Protein AF-0000000084333879 (afdb_homodimer)

pLDDT: mean 88.43, std 14.53, range [32.94, 98.81]

Foldseek 3Di:
DQVLLVVLQVQLVCLQPPVVVVCVVVVHDDDPVSSVVSNVSSVVSNVLSVLCVVCPPPPLADPVNLVNLVVLLVCLVVQLVVLCCCVVVDVVDDCVSNVSSVVSVVSNVVSVVSNPPHPPPPPPD/DQVLLVVLLVQLVCLQPPVVVVCVVVVHPDDPVSSVVSNVSSVVSNVLSVLCVVCPPPPLADPVNLVNLVVLLVCLVVQLVVLCCCVVVDVVDDCVSNVSSVVSVVSNVVSVVSNPPHPPPPPPD

Solvent-accessible surface area (backbone atoms only — not comparable to full-atom values): 12330 Å² total; per-residue (Å²): 82,59,70,58,12,52,54,25,34,55,53,8,51,44,23,51,78,40,28,68,60,54,32,54,77,70,70,46,76,94,48,72,69,59,38,49,53,36,23,42,38,8,18,46,28,33,12,49,12,49,26,27,50,61,45,47,82,53,71,77,47,41,88,61,36,47,29,57,37,48,19,51,23,43,22,24,41,50,30,12,50,51,28,39,50,47,41,76,74,31,85,84,58,62,71,62,46,38,54,48,11,52,53,24,42,51,49,16,52,52,28,46,53,54,64,65,46,62,62,66,73,75,72,85,117,82,60,68,59,13,54,54,25,36,54,52,8,52,43,24,50,76,39,28,68,58,52,32,55,76,70,69,47,75,95,48,74,67,58,38,50,51,37,23,42,38,9,18,48,28,32,13,50,11,50,27,27,50,63,46,48,82,55,69,78,44,40,89,60,34,46,31,56,38,50,19,49,22,43,22,23,40,51,30,12,50,51,30,38,50,49,43,73,74,30,84,84,58,63,70,63,44,38,53,49,11,53,53,24,41,51,51,16,51,54,28,47,52,55,66,64,45,61,62,66,72,76,68,87,116

Secondary structure (DSSP, 8-state):
-HHHHHHHHHHHHHHHH-HHHHHHHHTPPP-HHHHHHHHHHHHHHHHHHHHHHHTTTS-TTSTTTHHHHHHHHHHHHHHHHHHHHHHHH-TTS-HHHHHHHHHHHHHHHHHHHHHH---------/-HHHHHHHHHHHHHHHH-HHHHHHHHTPPP-HHHHHHHHHHHHHHHHHHHHHHHTTTS-TTSTTTHHHHHHHHHHHHHHHHHHHHHHHH-TTS-HHHHHHHHHHHHHHHHHHHHHH---------

Organism: NCBI:txid1302689

Radius of gyration: 18.63 Å; Cα contacts (8 Å, |Δi|>4): 365; chains: 2; bounding box: 43×61×39 Å

Structure (mmCIF, N/CA/C/O backbone):
data_AF-0000000084333879-model_v1
#
loop_
_entity.id
_entity.type
_entity.pdbx_description
1 polymer 'Uncharacterized protein'
#
loop_
_atom_site.group_PDB
_atom_site.id
_atom_site.type_symbol
_atom_site.label_atom_id
_atom_site.label_alt_id
_atom_site.label_comp_id
_atom_site.label_asym_id
_atom_site.label_entity_id
_atom_site.label_seq_id
_atom_site.pdbx_PDB_ins_code
_atom_site.Cartn_x
_atom_site.Cartn_y
_atom_site.Cartn_z
_atom_site.occupancy
_atom_site.B_iso_or_equiv
_atom_site.auth_seq_id
_atom_site.auth_comp_id
_atom_site.auth_asym_id
_atom_site.auth_atom_id
_atom_site.pdbx_PDB_model_num
ATOM 1 N N . MET A 1 1 ? 10.094 15.312 -3.029 1 91.81 1 MET A N 1
ATOM 2 C CA . MET A 1 1 ? 8.742 14.773 -2.914 1 91.81 1 MET A CA 1
ATOM 3 C C . MET A 1 1 ? 8.109 14.594 -4.289 1 91.81 1 MET A C 1
ATOM 5 O O . MET A 1 1 ? 7.566 13.539 -4.594 1 91.81 1 MET A O 1
ATOM 9 N N . THR A 1 2 ? 8.344 15.539 -5.234 1 93.25 2 THR A N 1
ATOM 10 C CA . THR A 1 2 ? 7.723 15.484 -6.555 1 93.25 2 THR A CA 1
ATOM 11 C C . THR A 1 2 ? 8.266 14.305 -7.355 1 93.25 2 THR A C 1
ATOM 13 O O . THR A 1 2 ? 7.5 13.555 -7.957 1 93.25 2 THR A O 1
ATOM 16 N N . VAL A 1 3 ? 9.594 14.148 -7.324 1 93.12 3 VAL A N 1
ATOM 17 C CA . VAL A 1 3 ? 10.227 13.078 -8.094 1 93.12 3 VAL A CA 1
ATOM 18 C C . VAL A 1 3 ? 9.703 11.727 -7.621 1 93.12 3 VAL A C 1
ATOM 20 O O . VAL A 1 3 ? 9.312 10.891 -8.438 1 93.12 3 VAL A O 1
ATOM 23 N N . THR A 1 4 ? 9.602 11.523 -6.336 1 96.25 4 THR A N 1
ATOM 24 C CA . THR A 1 4 ? 9.148 10.242 -5.812 1 96.25 4 THR A CA 1
ATOM 25 C C . THR A 1 4 ? 7.648 10.062 -6.043 1 96.25 4 THR A C 1
ATOM 27 O O . THR A 1 4 ? 7.18 8.953 -6.289 1 96.25 4 THR A O 1
ATOM 30 N N . ALA A 1 5 ? 6.871 11.172 -6.043 1 97.38 5 ALA A N 1
ATOM 31 C CA . ALA A 1 5 ? 5.441 11.109 -6.332 1 97.38 5 ALA A CA 1
ATOM 32 C C . ALA A 1 5 ? 5.191 10.617 -7.758 1 97.38 5 ALA A C 1
ATOM 34 O O . ALA A 1 5 ? 4.371 9.727 -7.98 1 97.38 5 ALA A O 1
ATOM 35 N N . ILE A 1 6 ? 5.91 11.172 -8.672 1 96.56 6 ILE A N 1
ATOM 36 C CA . ILE A 1 6 ? 5.719 10.828 -10.078 1 96.56 6 ILE A CA 1
ATOM 37 C C . ILE A 1 6 ? 6.145 9.383 -10.312 1 96.56 6 ILE A C 1
ATOM 39 O O . ILE A 1 6 ? 5.43 8.617 -10.969 1 96.56 6 ILE A O 1
ATOM 43 N N . LEU A 1 7 ? 7.32 8.984 -9.758 1 95.44 7 LEU A N 1
ATOM 44 C CA . LEU A 1 7 ? 7.812 7.621 -9.914 1 95.44 7 LEU A CA 1
ATOM 45 C C . LEU A 1 7 ? 6.816 6.617 -9.352 1 95.44 7 LEU A C 1
ATOM 47 O O . LEU A 1 7 ? 6.449 5.652 -10.023 1 95.44 7 LEU A O 1
ATOM 51 N N . PHE A 1 8 ? 6.281 6.844 -8.18 1 98.44 8 PHE A N 1
ATOM 52 C CA . PHE A 1 8 ? 5.359 5.926 -7.52 1 98.44 8 PHE A CA 1
ATOM 53 C C . PHE A 1 8 ? 4.023 5.891 -8.242 1 98.44 8 PHE A C 1
ATOM 55 O O . PHE A 1 8 ? 3.375 4.844 -8.312 1 98.44 8 PHE A O 1
ATOM 62 N N . ALA A 1 9 ? 3.613 7.039 -8.797 1 98.19 9 ALA A N 1
ATOM 63 C CA . ALA A 1 9 ? 2.363 7.059 -9.547 1 98.19 9 ALA A CA 1
ATOM 64 C C . ALA A 1 9 ? 2.455 6.168 -10.781 1 98.19 9 ALA A C 1
ATOM 66 O O . ALA A 1 9 ? 1.562 5.355 -11.039 1 98.19 9 ALA A O 1
ATOM 67 N N . ILE A 1 10 ? 3.527 6.312 -11.508 1 97.38 10 ILE A N 1
ATOM 68 C CA . ILE A 1 10 ? 3.699 5.555 -12.742 1 97.38 10 ILE A CA 1
ATOM 69 C C . ILE A 1 10 ? 3.746 4.062 -12.43 1 97.38 10 ILE A C 1
ATOM 71 O O . ILE A 1 10 ? 3 3.271 -13.016 1 97.38 10 ILE A O 1
ATOM 75 N N . ILE A 1 11 ? 4.559 3.605 -11.477 1 96.62 11 ILE A N 1
ATOM 76 C CA . ILE A 1 11 ? 4.695 2.197 -11.125 1 96.62 11 ILE A CA 1
ATOM 77 C C . ILE A 1 11 ? 3.381 1.678 -10.555 1 96.62 11 ILE A C 1
ATOM 79 O O . ILE A 1 11 ? 2.938 0.579 -10.898 1 96.62 11 ILE A O 1
ATOM 83 N N . GLY A 1 12 ? 2.742 2.514 -9.68 1 98.06 12 GLY A N 1
ATOM 84 C CA . GLY A 1 12 ? 1.489 2.111 -9.062 1 98.06 12 GLY A CA 1
ATOM 85 C C . GLY A 1 12 ? 0.383 1.856 -10.07 1 98.06 12 GLY A C 1
ATOM 86 O O . GLY A 1 12 ? -0.319 0.847 -9.984 1 98.06 12 GLY A O 1
ATOM 87 N N . ILE A 1 13 ? 0.234 2.73 -10.992 1 97.62 13 ILE A N 1
ATOM 88 C CA . ILE A 1 13 ? -0.794 2.588 -12.016 1 97.62 13 ILE A CA 1
ATOM 89 C C . ILE A 1 13 ? -0.519 1.343 -12.859 1 97.62 13 ILE A C 1
ATOM 91 O O . ILE A 1 13 ? -1.422 0.541 -13.102 1 97.62 13 ILE A O 1
ATOM 95 N N . PHE A 1 14 ? 0.74 1.146 -13.234 1 96.56 14 PHE A N 1
ATOM 96 C CA . PHE A 1 14 ? 1.106 0.01 -14.07 1 96.56 14 PHE A CA 1
ATOM 97 C C . PHE A 1 14 ? 0.854 -1.305 -13.344 1 96.56 14 PHE A C 1
ATOM 99 O O . PHE A 1 14 ? 0.302 -2.244 -13.914 1 96.56 14 PHE A O 1
ATOM 106 N N . LEU A 1 15 ? 1.195 -1.453 -12.07 1 97.31 15 LEU A N 1
ATOM 107 C CA . LEU A 1 15 ? 1.04 -2.68 -11.297 1 97.31 15 LEU A CA 1
ATOM 108 C C . LEU A 1 15 ? -0.432 -2.965 -11.023 1 97.31 15 LEU A C 1
ATOM 110 O O . LEU A 1 15 ? -0.84 -4.125 -10.945 1 97.31 15 LEU A O 1
ATOM 114 N N . THR A 1 16 ? -1.209 -1.88 -10.922 1 97.56 16 THR A N 1
ATOM 115 C CA . THR A 1 16 ? -2.621 -2.037 -10.586 1 97.56 16 THR A CA 1
ATOM 116 C C . THR A 1 16 ? -3.416 -2.494 -11.812 1 97.56 16 THR A C 1
ATOM 118 O O . THR A 1 16 ? -4.25 -3.396 -11.711 1 97.56 16 THR A O 1
ATOM 121 N N . PHE A 1 17 ? -3.109 -2.014 -12.961 1 96.94 17 PHE A N 1
ATOM 122 C CA . PHE A 1 17 ? -3.992 -2.227 -14.102 1 96.94 17 PHE A CA 1
ATOM 123 C C . PHE A 1 17 ? -3.369 -3.205 -15.094 1 96.94 17 PHE A C 1
ATOM 125 O O . PHE A 1 17 ? -4.055 -3.717 -15.984 1 96.94 17 PHE A O 1
ATOM 132 N N . ALA A 1 18 ? -2.031 -3.473 -15 1 96.88 18 ALA A N 1
ATOM 133 C CA . ALA A 1 18 ? -1.381 -4.371 -15.945 1 96.88 18 ALA A CA 1
ATOM 134 C C . ALA A 1 18 ? -0.451 -5.348 -15.234 1 96.88 18 ALA A C 1
ATOM 136 O O . ALA A 1 18 ? 0.713 -5.496 -15.617 1 96.88 18 ALA A O 1
ATOM 137 N N . PRO A 1 19 ? -1.012 -6.062 -14.172 1 94.88 19 PRO A N 1
ATOM 138 C CA . PRO A 1 19 ? -0.152 -7 -13.453 1 94.88 19 PRO A CA 1
ATOM 139 C C . PRO A 1 19 ? 0.268 -8.195 -14.305 1 94.88 19 PRO A C 1
ATOM 141 O O . PRO A 1 19 ? 1.381 -8.703 -14.148 1 94.88 19 PRO A O 1
ATOM 144 N N . ASP A 1 20 ? -0.519 -8.57 -15.266 1 93.12 20 ASP A N 1
ATOM 145 C CA . ASP A 1 20 ? -0.219 -9.703 -16.125 1 93.12 20 ASP A CA 1
ATOM 146 C C . ASP A 1 20 ? 0.947 -9.391 -17.062 1 93.12 20 ASP A C 1
ATOM 148 O O . ASP A 1 20 ? 1.777 -10.258 -17.344 1 93.12 20 ASP A O 1
ATOM 152 N N . TYR A 1 21 ? 0.945 -8.203 -17.562 1 92 21 TYR A N 1
ATOM 153 C CA . TYR A 1 21 ? 2.043 -7.777 -18.422 1 92 21 TYR A CA 1
ATOM 154 C C . TYR A 1 21 ? 3.365 -7.785 -17.656 1 92 21 TYR A C 1
ATOM 156 O O . TYR A 1 21 ? 4.387 -8.227 -18.188 1 92 21 TYR A O 1
ATOM 164 N N . VAL A 1 22 ? 3.385 -7.363 -16.391 1 89.25 22 VAL A N 1
ATOM 165 C CA . VAL A 1 22 ? 4.582 -7.332 -15.562 1 89.25 22 VAL A CA 1
ATOM 166 C C . VAL A 1 22 ? 5.078 -8.758 -15.312 1 89.25 22 VAL A C 1
ATOM 168 O O . VAL A 1 22 ? 6.277 -9.031 -15.406 1 89.25 22 VAL A O 1
ATOM 171 N N . MET A 1 23 ? 4.152 -9.594 -15.117 1 91.12 23 MET A N 1
ATOM 172 C CA . MET A 1 23 ? 4.512 -10.992 -14.906 1 91.12 23 MET A CA 1
ATOM 173 C C . MET A 1 23 ? 5.172 -11.578 -16.141 1 91.12 23 MET A C 1
ATOM 175 O O . MET A 1 23 ? 6.164 -12.305 -16.047 1 91.12 23 MET A O 1
ATOM 179 N N . THR A 1 24 ? 4.602 -11.266 -17.297 1 90.25 24 THR A N 1
ATOM 180 C CA . THR A 1 24 ? 5.172 -11.734 -18.562 1 90.25 24 THR A CA 1
ATOM 181 C C . THR A 1 24 ? 6.59 -11.203 -18.734 1 90.25 24 THR A C 1
ATOM 183 O O . THR A 1 24 ? 7.496 -11.945 -19.125 1 90.25 24 THR A O 1
ATOM 186 N N . LEU A 1 25 ? 6.828 -9.969 -18.406 1 83.12 25 LEU A N 1
ATOM 187 C CA . LEU A 1 25 ? 8.141 -9.344 -18.516 1 83.12 25 LEU A CA 1
ATOM 188 C C . LEU A 1 25 ? 9.148 -10.031 -17.609 1 83.12 25 LEU A C 1
ATOM 190 O O . LEU A 1 25 ? 10.328 -10.133 -17.953 1 83.12 25 LEU A O 1
ATOM 194 N N . LEU A 1 26 ? 8.648 -10.578 -16.484 1 80.62 26 LEU A N 1
ATOM 195 C CA . LEU A 1 26 ? 9.531 -11.18 -15.484 1 80.62 26 LEU A CA 1
ATOM 196 C C . LEU A 1 26 ? 9.633 -12.688 -15.688 1 80.62 26 LEU A C 1
ATOM 198 O O . LEU A 1 26 ? 10.344 -13.367 -14.953 1 80.62 26 LEU A O 1
ATOM 202 N N . GLY A 1 27 ? 8.898 -13.164 -16.656 1 83.94 27 GLY A N 1
ATOM 203 C CA . GLY A 1 27 ? 8.945 -14.586 -16.953 1 83.94 27 GLY A CA 1
ATOM 204 C C . GLY A 1 27 ? 8.211 -15.438 -15.945 1 83.94 27 GLY A C 1
ATOM 205 O O . GLY A 1 27 ? 8.602 -16.578 -15.688 1 83.94 27 GLY A O 1
ATOM 206 N N . ILE A 1 28 ? 7.246 -14.828 -15.328 1 84.44 28 ILE A N 1
ATOM 207 C CA . ILE A 1 28 ? 6.48 -15.539 -14.305 1 84.44 28 ILE A CA 1
ATOM 208 C C . ILE A 1 28 ? 5.223 -16.141 -14.93 1 84.44 28 ILE A C 1
ATOM 210 O O . ILE A 1 28 ? 4.488 -15.453 -15.648 1 84.44 28 ILE A O 1
ATOM 214 N N . SER A 1 29 ? 4.969 -17.453 -14.656 1 88.62 29 SER A N 1
ATOM 215 C CA . SER A 1 29 ? 3.773 -18.125 -15.156 1 88.62 29 SER A CA 1
ATOM 216 C C . SER A 1 29 ? 2.508 -17.516 -14.562 1 88.62 29 SER A C 1
ATOM 218 O O . SER A 1 29 ? 2.531 -16.969 -13.453 1 88.62 29 SER A O 1
ATOM 220 N N . PRO A 1 30 ? 1.39 -17.516 -15.281 1 88.31 30 PRO A N 1
ATOM 221 C CA . PRO A 1 30 ? 0.126 -16.969 -14.789 1 88.31 30 PRO A CA 1
ATOM 222 C C . PRO A 1 30 ? -0.284 -17.547 -13.438 1 88.31 30 PRO A C 1
ATOM 224 O O . PRO A 1 30 ? -0.253 -18.766 -13.25 1 88.31 30 PRO A O 1
ATOM 227 N N . ASN A 1 31 ? -0.529 -16.719 -12.453 1 89.25 31 ASN A N 1
ATOM 228 C CA . ASN A 1 31 ? -0.931 -17.047 -11.086 1 89.25 31 ASN A CA 1
ATOM 229 C C . ASN A 1 31 ? -1.745 -15.922 -10.461 1 89.25 31 ASN A C 1
ATOM 231 O O . ASN A 1 31 ? -1.259 -14.797 -10.32 1 89.25 31 ASN A O 1
ATOM 235 N N . LYS A 1 32 ? -2.934 -16.203 -10.094 1 89.06 32 LYS A N 1
ATOM 236 C CA . LYS A 1 32 ? -3.857 -15.18 -9.602 1 89.06 32 LYS A CA 1
ATOM 237 C C . LYS A 1 32 ? -3.361 -14.578 -8.289 1 89.06 32 LYS A C 1
ATOM 239 O O . LYS A 1 32 ? -3.594 -13.398 -8.016 1 89.06 32 LYS A O 1
ATOM 244 N N . GLY A 1 33 ? -2.701 -15.375 -7.473 1 89.69 33 GLY A N 1
ATOM 245 C CA . GLY A 1 33 ? -2.121 -14.875 -6.238 1 89.69 33 GLY A CA 1
ATOM 246 C C . GLY A 1 33 ? -1.039 -13.836 -6.465 1 89.69 33 GLY A C 1
ATOM 247 O O . GLY A 1 33 ? -0.98 -12.828 -5.762 1 89.69 33 GLY A O 1
ATOM 248 N N . ILE A 1 34 ? -0.181 -14.102 -7.512 1 92.31 34 ILE A N 1
ATOM 249 C CA . ILE A 1 34 ? 0.899 -13.172 -7.82 1 92.31 34 ILE A CA 1
ATOM 250 C C . ILE A 1 34 ? 0.321 -11.891 -8.422 1 92.31 34 ILE A C 1
ATOM 252 O O . ILE A 1 34 ? 0.772 -10.789 -8.102 1 92.31 34 ILE A O 1
ATOM 256 N N . GLU A 1 35 ? -0.673 -12.086 -9.227 1 93.88 35 GLU A N 1
ATOM 257 C CA . GLU A 1 35 ? -1.341 -10.914 -9.781 1 93.88 35 GLU A CA 1
ATOM 258 C C . GLU A 1 35 ? -1.889 -10.016 -8.68 1 93.88 35 GLU A C 1
ATOM 260 O O . GLU A 1 35 ? -1.737 -8.789 -8.742 1 93.88 35 GLU A O 1
ATOM 265 N N . LEU A 1 36 ? -2.51 -10.586 -7.75 1 93.94 36 LEU A N 1
ATOM 266 C CA . LEU A 1 36 ? -3.084 -9.844 -6.633 1 93.94 36 LEU A CA 1
ATOM 267 C C . LEU A 1 36 ? -1.999 -9.117 -5.848 1 93.94 36 LEU A C 1
ATOM 269 O O . LEU A 1 36 ? -2.168 -7.957 -5.473 1 93.94 36 LEU A O 1
ATOM 273 N N . ILE A 1 37 ? -0.887 -9.766 -5.559 1 95.56 37 ILE A N 1
ATOM 274 C CA . ILE A 1 37 ? 0.239 -9.18 -4.836 1 95.56 37 ILE A CA 1
ATOM 275 C C . ILE A 1 37 ? 0.76 -7.957 -5.59 1 95.56 37 ILE A C 1
ATOM 277 O O . ILE A 1 37 ? 1.036 -6.918 -4.988 1 95.56 37 ILE A O 1
ATOM 281 N N . LEU A 1 38 ? 0.888 -8.047 -6.914 1 97.19 38 LEU A N 1
ATOM 282 C CA . LEU A 1 38 ? 1.333 -6.93 -7.738 1 97.19 38 LEU A CA 1
ATOM 283 C C . LEU A 1 38 ? 0.345 -5.77 -7.66 1 97.19 38 LEU A C 1
ATOM 285 O O . LEU A 1 38 ? 0.75 -4.609 -7.582 1 97.19 38 LEU A O 1
ATOM 289 N N . GLN A 1 39 ? -0.923 -6.051 -7.602 1 98.12 39 GLN A N 1
ATOM 290 C CA . GLN A 1 39 ? -1.941 -5.012 -7.52 1 98.12 39 GLN A CA 1
ATOM 291 C C . GLN A 1 39 ? -1.936 -4.34 -6.148 1 98.12 39 GLN A C 1
ATOM 293 O O . GLN A 1 39 ? -2.164 -3.135 -6.039 1 98.12 39 GLN A O 1
ATOM 298 N N . LEU A 1 40 ? -1.687 -5.094 -5.117 1 98.25 40 LEU A N 1
ATOM 299 C CA . LEU A 1 40 ? -1.576 -4.527 -3.779 1 98.25 40 LEU A CA 1
ATOM 300 C C . LEU A 1 40 ? -0.35 -3.627 -3.67 1 98.25 40 LEU A C 1
ATOM 302 O O . LEU A 1 40 ? -0.409 -2.564 -3.045 1 98.25 40 LEU A O 1
ATOM 306 N N . LEU A 1 41 ? 0.729 -4.062 -4.238 1 98.56 41 LEU A N 1
ATOM 307 C CA . LEU A 1 41 ? 1.914 -3.213 -4.297 1 98.56 41 LEU A CA 1
ATOM 308 C C . LEU A 1 41 ? 1.633 -1.942 -5.09 1 98.56 41 LEU A C 1
ATOM 310 O O . LEU A 1 41 ? 2.039 -0.85 -4.688 1 98.56 41 LEU A O 1
ATOM 314 N N . GLY A 1 42 ? 0.953 -2.127 -6.207 1 98.62 42 GLY A N 1
ATOM 315 C CA . GLY A 1 42 ? 0.546 -0.966 -6.984 1 98.62 42 GLY A CA 1
ATOM 316 C C . GLY A 1 42 ? -0.311 0.008 -6.199 1 98.62 42 GLY A C 1
ATOM 317 O O . GLY A 1 42 ? -0.108 1.222 -6.273 1 98.62 42 GLY A O 1
ATOM 318 N N . ALA A 1 43 ? -1.255 -0.508 -5.473 1 98.75 43 ALA A N 1
ATOM 319 C CA . ALA A 1 43 ? -2.105 0.314 -4.613 1 98.75 43 ALA A CA 1
ATOM 320 C C . ALA A 1 43 ? -1.276 1.075 -3.584 1 98.75 43 ALA A C 1
ATOM 322 O O . ALA A 1 43 ? -1.532 2.252 -3.32 1 98.75 43 ALA A O 1
ATOM 323 N N . ALA A 1 44 ? -0.344 0.396 -2.986 1 98.75 44 ALA A N 1
ATOM 324 C CA . ALA A 1 44 ? 0.528 1.025 -2 1 98.75 44 ALA A CA 1
ATOM 325 C C . ALA A 1 44 ? 1.37 2.129 -2.635 1 98.75 44 ALA A C 1
ATOM 327 O O . ALA A 1 44 ? 1.496 3.221 -2.078 1 98.75 44 ALA A O 1
ATOM 328 N N . TYR A 1 45 ? 1.916 1.838 -3.84 1 98.81 45 TYR A N 1
ATOM 329 C CA . TYR A 1 45 ? 2.762 2.82 -4.508 1 98.81 45 TYR A CA 1
ATOM 330 C C . TYR A 1 45 ? 1.946 4.027 -4.961 1 98.81 45 TYR A C 1
ATOM 332 O O . TYR A 1 45 ? 2.408 5.168 -4.867 1 98.81 45 TYR A O 1
ATOM 340 N N . TYR A 1 46 ? 0.783 3.809 -5.41 1 98.69 46 TYR A N 1
ATOM 341 C CA . TYR A 1 46 ? -0.043 4.949 -5.789 1 98.69 46 TYR A CA 1
ATOM 342 C C . TYR A 1 46 ? -0.425 5.777 -4.566 1 98.69 46 TYR A C 1
ATOM 344 O O . TYR A 1 46 ? -0.52 7.004 -4.645 1 98.69 46 TYR A O 1
ATOM 352 N N . ALA A 1 47 ? -0.661 5.133 -3.445 1 98.62 47 ALA A N 1
ATOM 353 C CA . ALA A 1 47 ? -0.938 5.836 -2.195 1 98.62 47 ALA A CA 1
ATOM 354 C C . ALA A 1 47 ? 0.257 6.684 -1.769 1 98.62 47 ALA A C 1
ATOM 356 O O . ALA A 1 47 ? 0.09 7.816 -1.308 1 98.62 47 ALA A O 1
ATOM 357 N N . PHE A 1 48 ? 1.431 6.164 -1.926 1 98.38 48 PHE A N 1
ATOM 358 C CA . PHE A 1 48 ? 2.639 6.938 -1.657 1 98.38 48 PHE A CA 1
ATOM 359 C C . PHE A 1 48 ? 2.74 8.125 -2.602 1 98.38 48 PHE A C 1
ATOM 361 O O . PHE A 1 48 ? 3.223 9.195 -2.215 1 98.38 48 PHE A O 1
ATOM 368 N N . ALA A 1 49 ? 2.391 7.887 -3.861 1 98.38 49 ALA A N 1
ATOM 369 C CA . ALA A 1 49 ? 2.383 8.977 -4.832 1 98.38 49 ALA A CA 1
ATOM 370 C C . ALA A 1 49 ? 1.478 10.117 -4.367 1 98.38 49 ALA A C 1
ATOM 372 O O . ALA A 1 49 ? 1.879 11.281 -4.379 1 98.38 49 ALA A O 1
ATOM 373 N N . MET A 1 50 ? 0.292 9.805 -3.875 1 97.06 50 MET A N 1
ATOM 374 C CA . MET A 1 50 ? -0.648 10.812 -3.398 1 97.06 50 MET A CA 1
ATOM 375 C C . MET A 1 50 ? -0.118 11.5 -2.143 1 97.06 50 MET A C 1
ATOM 377 O O . MET A 1 50 ? -0.224 12.719 -2.004 1 97.06 50 MET A O 1
ATOM 381 N N . LEU A 1 51 ? 0.428 10.727 -1.265 1 95.12 51 LEU A N 1
ATOM 382 C CA . LEU A 1 51 ? 1.018 11.25 -0.038 1 95.12 51 LEU A CA 1
ATOM 383 C C . LEU A 1 51 ? 2.088 12.289 -0.351 1 95.12 51 LEU A C 1
ATOM 385 O O . LEU A 1 51 ? 2.041 13.414 0.165 1 95.12 51 LEU A O 1
ATOM 389 N N . ASN A 1 52 ? 3.014 11.891 -1.212 1 95 52 ASN A N 1
ATOM 390 C CA . ASN A 1 52 ? 4.141 12.766 -1.533 1 95 52 ASN A CA 1
ATOM 391 C C . ASN A 1 52 ? 3.707 13.961 -2.369 1 95 52 ASN A C 1
ATOM 393 O O . ASN A 1 52 ? 4.238 15.062 -2.209 1 95 52 ASN A O 1
ATOM 397 N N . TRP A 1 53 ? 2.752 13.758 -3.248 1 94.44 53 TRP A N 1
ATOM 398 C CA . TRP A 1 53 ? 2.24 14.852 -4.066 1 94.44 53 TRP A CA 1
ATOM 399 C C . TRP A 1 53 ? 1.567 15.914 -3.199 1 94.44 53 TRP A C 1
ATOM 401 O O . TRP A 1 53 ? 1.808 17.109 -3.373 1 94.44 53 TRP A O 1
ATOM 411 N N . MET A 1 54 ? 0.796 15.492 -2.254 1 90.19 54 MET A N 1
ATOM 412 C CA . MET A 1 54 ? 0.053 16.422 -1.402 1 90.19 54 MET A CA 1
ATOM 413 C C . MET A 1 54 ? 0.974 17.078 -0.38 1 90.19 54 MET A C 1
ATOM 415 O O . MET A 1 54 ? 0.704 18.188 0.081 1 90.19 54 MET A O 1
ATOM 419 N N . ALA A 1 55 ? 1.915 16.438 -0.055 1 87.69 55 ALA A N 1
ATOM 420 C CA . ALA A 1 55 ? 2.816 16.953 0.973 1 87.69 55 ALA A CA 1
ATOM 421 C C . ALA A 1 55 ? 3.918 17.812 0.357 1 87.69 55 ALA A C 1
ATOM 423 O O . ALA A 1 55 ? 4.711 18.422 1.076 1 87.69 55 ALA A O 1
ATOM 424 N N . LYS A 1 56 ? 3.814 17.797 -1.035 1 85.94 56 LYS A N 1
ATOM 425 C CA . LYS A 1 56 ? 4.875 18.547 -1.7 1 85.94 56 LYS A CA 1
ATOM 426 C C . LYS A 1 56 ? 4.785 20.031 -1.372 1 85.94 56 LYS A C 1
ATOM 428 O O . LYS A 1 56 ? 3.695 20.609 -1.368 1 85.94 56 LYS A O 1
ATOM 433 N N . GLY A 1 57 ? 5.715 20.766 -0.861 1 77.56 57 GLY A N 1
ATOM 434 C CA . GLY A 1 57 ? 5.719 22.172 -0.525 1 77.56 57 GLY A CA 1
ATOM 435 C C . GLY A 1 57 ? 5.57 22.438 0.962 1 77.56 57 GLY A C 1
ATOM 436 O O . GLY A 1 57 ? 5.75 23.562 1.422 1 77.56 57 GLY A O 1
ATOM 437 N N . SER A 1 58 ? 4.934 21.406 1.516 1 72.62 58 SER A N 1
ATOM 438 C CA . SER A 1 58 ? 4.809 21.578 2.959 1 72.62 58 SER A CA 1
ATOM 439 C C . SER A 1 58 ? 6.18 21.625 3.631 1 72.62 58 SER A C 1
ATOM 441 O O . SER A 1 58 ? 7.148 21.062 3.104 1 72.62 58 SER A O 1
ATOM 443 N N . ILE A 1 59 ? 6.285 22.703 4.469 1 61.56 59 ILE A N 1
ATOM 444 C CA . ILE A 1 59 ? 7.547 22.797 5.191 1 61.56 59 ILE A CA 1
ATOM 445 C C . ILE A 1 59 ? 7.832 21.484 5.918 1 61.56 59 ILE A C 1
ATOM 447 O O . ILE A 1 59 ? 7.039 21.047 6.754 1 61.56 59 ILE A O 1
ATOM 451 N N . ILE A 1 60 ? 8.883 20.828 5.359 1 57.66 60 ILE A N 1
ATOM 452 C CA . ILE A 1 60 ? 9.422 19.625 5.973 1 57.66 60 ILE A CA 1
ATOM 453 C C . ILE A 1 60 ? 10.141 19.984 7.273 1 57.66 60 ILE A C 1
ATOM 455 O O . ILE A 1 60 ? 10.938 20.922 7.312 1 57.66 60 ILE A O 1
ATOM 459 N N . GLY A 1 61 ? 9.648 19.766 8.469 1 56.5 61 GLY A N 1
ATOM 460 C CA . GLY A 1 61 ? 10.266 20.047 9.758 1 56.5 61 GLY A CA 1
ATOM 461 C C . GLY A 1 61 ? 9.25 20.297 10.859 1 56.5 61 GLY A C 1
ATOM 462 O O . GLY A 1 61 ? 9.594 20.281 12.039 1 56.5 61 GLY A O 1
ATOM 463 N N . GLY A 1 62 ? 8.07 20.438 10.344 1 58.94 62 GLY A N 1
ATOM 464 C CA . GLY A 1 62 ? 7.098 20.562 11.422 1 58.94 62 GLY A CA 1
ATOM 465 C C . GLY A 1 62 ? 6.547 19.234 11.883 1 58.94 62 GLY A C 1
ATOM 466 O O . GLY A 1 62 ? 6.898 18.188 11.336 1 58.94 62 GLY A O 1
ATOM 467 N N . ILE A 1 63 ? 6.082 19.188 13.094 1 64.94 63 ILE A N 1
ATOM 468 C CA . ILE A 1 63 ? 5.582 17.984 13.758 1 64.94 63 ILE A CA 1
ATOM 469 C C . ILE A 1 63 ? 4.637 17.234 12.82 1 64.94 63 ILE A C 1
ATOM 471 O O . ILE A 1 63 ? 4.449 16.031 12.953 1 64.94 63 ILE A O 1
ATOM 475 N N . TYR A 1 64 ? 4.195 17.953 11.805 1 65.38 64 TYR A N 1
ATOM 476 C CA . TYR A 1 64 ? 3.176 17.328 10.977 1 65.38 64 TYR A CA 1
ATOM 477 C C . TYR A 1 64 ? 3.805 16.609 9.781 1 65.38 64 TYR A C 1
ATOM 479 O O . TYR A 1 64 ? 3.258 15.633 9.273 1 65.38 64 TYR A O 1
ATOM 487 N N . ASN A 1 65 ? 4.996 17.031 9.398 1 78.81 65 ASN A N 1
ATOM 488 C CA . ASN A 1 65 ? 5.617 16.422 8.219 1 78.81 65 ASN A CA 1
ATOM 489 C C . ASN A 1 65 ? 6.59 15.312 8.602 1 78.81 65 ASN A C 1
ATOM 491 O O . ASN A 1 65 ? 7.008 14.531 7.75 1 78.81 65 ASN A O 1
ATOM 495 N N . LYS A 1 66 ? 6.797 15.117 9.859 1 87.19 66 LYS A N 1
ATOM 496 C CA . LYS A 1 66 ? 7.738 14.109 10.328 1 87.19 66 LYS A CA 1
ATOM 497 C C . LYS A 1 66 ? 7.238 12.703 10.016 1 87.19 66 LYS A C 1
ATOM 499 O O . LYS A 1 66 ? 7.996 11.852 9.539 1 87.19 66 LYS A O 1
ATOM 504 N N . PRO A 1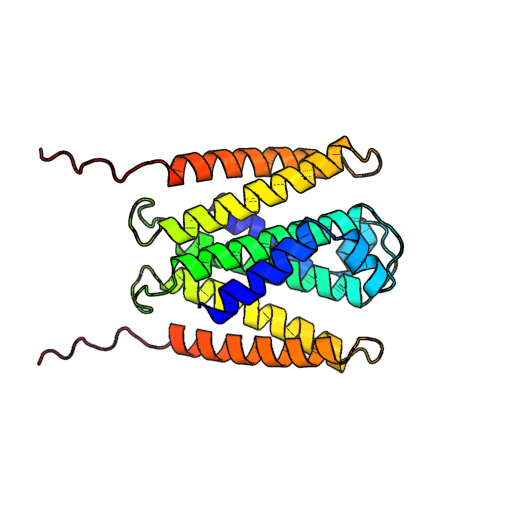 67 ? 5.945 12.445 10.164 1 90.5 67 PRO A N 1
ATOM 505 C CA . PRO A 1 67 ? 5.449 11.117 9.812 1 90.5 67 PRO A CA 1
ATOM 506 C C . PRO A 1 67 ? 5.617 10.797 8.328 1 90.5 67 PRO A C 1
ATOM 508 O O . PRO A 1 67 ? 5.91 9.656 7.961 1 90.5 67 PRO A O 1
ATOM 511 N N . ILE A 1 68 ? 5.461 11.719 7.52 1 92.75 68 ILE A N 1
ATOM 512 C CA . ILE A 1 68 ? 5.555 11.531 6.078 1 92.75 68 ILE A CA 1
ATOM 513 C C . ILE A 1 68 ? 7.004 11.25 5.684 1 92.75 68 ILE A C 1
ATOM 515 O O . ILE A 1 68 ? 7.277 10.328 4.91 1 92.75 68 ILE A O 1
ATOM 519 N N . ALA A 1 69 ? 7.965 12.062 6.266 1 92.31 69 ALA A N 1
ATOM 520 C CA . ALA A 1 69 ? 9.383 11.836 6 1 92.31 69 ALA A CA 1
ATOM 521 C C . ALA A 1 69 ? 9.82 10.461 6.484 1 92.31 69 ALA A C 1
ATOM 523 O O . ALA A 1 69 ? 10.602 9.773 5.812 1 92.31 69 ALA A O 1
ATOM 524 N N . LEU A 1 70 ? 9.297 10.07 7.609 1 94.06 70 LEU A N 1
ATOM 525 C CA . LEU A 1 70 ? 9.656 8.773 8.172 1 94.06 70 LEU A CA 1
ATOM 526 C C . LEU A 1 70 ? 9.117 7.637 7.305 1 94.06 70 LEU A C 1
ATOM 528 O O . LEU A 1 70 ? 9.797 6.625 7.113 1 94.06 70 LEU A O 1
ATOM 532 N N . ALA A 1 71 ? 7.926 7.809 6.852 1 96.25 71 ALA A N 1
ATOM 533 C CA . ALA A 1 71 ? 7.344 6.793 5.977 1 96.25 71 ALA A CA 1
ATOM 534 C C . ALA A 1 71 ? 8.188 6.609 4.719 1 96.25 71 ALA A C 1
ATOM 536 O O . ALA A 1 71 ? 8.484 5.48 4.32 1 96.25 71 ALA A O 1
ATOM 537 N N . ASN A 1 72 ? 8.57 7.664 4.125 1 97.06 72 ASN A N 1
ATOM 538 C CA . ASN A 1 72 ? 9.414 7.59 2.938 1 97.06 72 ASN A CA 1
ATOM 539 C C . ASN A 1 72 ? 10.781 6.992 3.254 1 97.06 72 ASN A C 1
ATOM 541 O O . ASN A 1 72 ? 11.25 6.102 2.541 1 97.06 72 ASN A O 1
ATOM 545 N N . LEU A 1 73 ? 11.438 7.469 4.324 1 97.12 73 LEU A N 1
ATOM 546 C CA . LEU A 1 73 ? 12.727 6.918 4.723 1 97.12 73 LEU A CA 1
ATOM 547 C C . LEU A 1 73 ? 12.641 5.41 4.918 1 97.12 73 LEU A C 1
ATOM 549 O O . LEU A 1 73 ? 13.477 4.664 4.406 1 97.12 73 LEU A O 1
ATOM 553 N N . THR A 1 74 ? 11.602 4.973 5.633 1 98.31 74 THR A N 1
ATOM 554 C CA . THR A 1 74 ? 11.422 3.557 5.941 1 98.31 74 THR A CA 1
ATOM 555 C C . THR A 1 74 ? 11.266 2.74 4.66 1 98.31 74 THR A C 1
ATOM 557 O O . THR A 1 74 ? 11.945 1.725 4.48 1 98.31 74 THR A O 1
ATOM 560 N N . HIS A 1 75 ? 10.438 3.17 3.717 1 98.69 75 HIS A N 1
ATOM 561 C CA . HIS A 1 75 ? 10.211 2.416 2.488 1 98.69 75 HIS A CA 1
ATOM 562 C C . HIS A 1 75 ? 11.469 2.357 1.637 1 98.69 75 HIS A C 1
ATOM 564 O O . HIS A 1 75 ? 11.852 1.288 1.153 1 98.69 75 HIS A O 1
ATOM 570 N N . PHE A 1 76 ? 12.094 3.475 1.482 1 98.69 76 PHE A N 1
ATOM 571 C CA . PHE A 1 76 ? 13.266 3.525 0.606 1 98.69 76 PHE A CA 1
ATOM 572 C C . PHE A 1 76 ? 14.438 2.779 1.226 1 98.69 76 PHE A C 1
ATOM 574 O O . PHE A 1 76 ? 15.234 2.162 0.513 1 98.69 76 PHE A O 1
ATOM 581 N N . PHE A 1 77 ? 14.586 2.816 2.521 1 98.44 77 PHE A N 1
ATOM 582 C CA . PHE A 1 77 ? 15.695 2.121 3.17 1 98.44 77 PHE A CA 1
ATOM 583 C C . PHE A 1 77 ? 15.508 0.612 3.09 1 98.44 77 PHE A C 1
ATOM 585 O O . PHE A 1 77 ? 16.375 -0.101 2.576 1 98.44 77 PHE A O 1
ATOM 592 N N . ILE A 1 78 ? 14.305 0.133 3.514 1 98.56 78 ILE A N 1
ATOM 593 C CA . ILE A 1 78 ? 14.039 -1.301 3.518 1 98.56 78 ILE A CA 1
ATOM 594 C C . ILE A 1 78 ? 13.969 -1.816 2.08 1 98.56 78 ILE A C 1
ATOM 596 O O . ILE A 1 78 ? 14.578 -2.84 1.755 1 98.56 78 ILE A O 1
ATOM 600 N N . GLY A 1 79 ? 13.281 -1.104 1.205 1 98.25 79 GLY A N 1
ATOM 601 C CA . GLY A 1 79 ? 13.211 -1.49 -0.195 1 98.25 79 GLY A CA 1
ATOM 602 C C . GLY A 1 79 ? 14.555 -1.446 -0.898 1 98.25 79 GLY A C 1
ATOM 603 O O . GLY A 1 79 ? 14.844 -2.299 -1.738 1 98.25 79 GLY A O 1
ATOM 604 N N . GLY A 1 80 ? 15.375 -0.412 -0.549 1 98.19 80 GLY A N 1
ATOM 605 C CA . GLY A 1 80 ? 16.703 -0.311 -1.125 1 98.19 80 GLY A CA 1
ATOM 606 C C . GLY A 1 80 ? 17.609 -1.465 -0.739 1 98.19 80 GLY A C 1
ATOM 607 O O . GLY A 1 80 ? 18.359 -1.981 -1.573 1 98.19 80 GLY A O 1
ATOM 608 N N . MET A 1 81 ? 17.5 -1.871 0.492 1 97.88 81 MET A N 1
ATOM 609 C CA . MET A 1 81 ? 18.297 -3.014 0.951 1 97.88 81 MET A CA 1
ATOM 610 C C . MET A 1 81 ? 17.859 -4.293 0.242 1 97.88 81 MET A C 1
ATOM 612 O O . MET A 1 81 ? 18.703 -5.094 -0.172 1 97.88 81 MET A O 1
ATOM 616 N N . ALA A 1 82 ? 16.594 -4.457 0.071 1 97.31 82 ALA A N 1
ATOM 617 C CA . ALA A 1 82 ? 16.062 -5.637 -0.614 1 97.31 82 ALA A CA 1
ATOM 618 C C . ALA A 1 82 ? 16.516 -5.668 -2.072 1 97.31 82 ALA A C 1
ATOM 620 O O . ALA A 1 82 ? 16.969 -6.703 -2.568 1 97.31 82 ALA A O 1
ATOM 621 N N . LEU A 1 83 ? 16.391 -4.555 -2.695 1 96.88 83 LEU A N 1
ATOM 622 C CA . LEU A 1 83 ? 16.797 -4.445 -4.094 1 96.88 83 LEU A CA 1
ATOM 623 C C . LEU A 1 83 ? 18.297 -4.703 -4.246 1 96.88 83 LEU A C 1
ATOM 625 O O . LEU A 1 83 ? 18.719 -5.43 -5.148 1 96.88 83 LEU A O 1
ATOM 629 N N . SER A 1 84 ? 19.094 -4.09 -3.373 1 96.25 84 SER A N 1
ATOM 630 C CA . SER A 1 84 ? 20.547 -4.254 -3.43 1 96.25 84 SER A CA 1
ATOM 631 C C . SER A 1 84 ? 20.953 -5.699 -3.166 1 96.25 84 SER A C 1
ATOM 633 O O . SER A 1 84 ? 21.781 -6.262 -3.889 1 96.25 84 SER A O 1
ATOM 635 N N . LYS A 1 85 ? 20.328 -6.27 -2.125 1 95.25 85 LYS A N 1
ATOM 636 C CA . LYS A 1 85 ? 20.609 -7.672 -1.827 1 95.25 85 LYS A CA 1
ATOM 637 C C . LYS A 1 85 ? 20.266 -8.562 -3.018 1 95.25 85 LYS A C 1
ATOM 639 O O . LYS A 1 85 ? 21.031 -9.453 -3.373 1 95.25 85 LYS A O 1
ATOM 644 N N . ALA A 1 86 ? 19.109 -8.32 -3.646 1 93.19 86 ALA A N 1
ATOM 645 C CA . ALA A 1 86 ? 18.688 -9.109 -4.801 1 93.19 86 ALA A CA 1
ATOM 646 C C . ALA A 1 86 ? 19.672 -8.953 -5.965 1 93.19 86 ALA A C 1
ATOM 648 O O . ALA A 1 86 ? 20.031 -9.93 -6.621 1 93.19 86 ALA A O 1
ATOM 649 N N . ALA A 1 87 ? 20.062 -7.758 -6.172 1 92.38 87 ALA A N 1
ATOM 650 C CA . ALA A 1 87 ? 20.969 -7.469 -7.289 1 92.38 87 ALA A CA 1
ATOM 651 C C . ALA A 1 87 ? 22.328 -8.125 -7.078 1 92.38 87 ALA A C 1
ATOM 653 O O . ALA A 1 87 ? 22.938 -8.617 -8.031 1 92.38 87 ALA A O 1
ATOM 654 N N . PHE A 1 88 ? 22.812 -8.172 -5.887 1 92.31 88 PHE A N 1
ATOM 655 C CA . PHE A 1 88 ? 24.156 -8.68 -5.598 1 92.31 88 PHE A CA 1
ATOM 656 C C . PHE A 1 88 ? 24.125 -10.203 -5.449 1 92.31 88 PHE A C 1
ATOM 658 O O . PHE A 1 88 ? 25.125 -10.867 -5.715 1 92.31 88 PHE A O 1
ATOM 665 N N . SER A 1 89 ? 22.969 -10.734 -5.062 1 89.31 89 SER A N 1
ATOM 666 C CA . SER A 1 89 ? 22.906 -12.164 -4.773 1 89.31 89 SER A CA 1
ATOM 667 C C . SER A 1 89 ? 22.469 -12.953 -6 1 89.31 89 SER A C 1
ATOM 669 O O . SER A 1 89 ? 22.641 -14.172 -6.055 1 89.31 89 SER A O 1
ATOM 671 N N . ASN A 1 90 ? 21.875 -12.25 -6.859 1 82.06 90 ASN A N 1
ATOM 672 C CA . ASN A 1 90 ? 21.312 -12.953 -8 1 82.06 90 ASN A CA 1
ATOM 673 C C . ASN A 1 90 ? 21.734 -12.32 -9.32 1 82.06 90 ASN A C 1
ATOM 675 O O . ASN A 1 90 ? 21.328 -11.203 -9.648 1 82.06 90 ASN A O 1
ATOM 679 N N . ASN A 1 91 ? 22.406 -13.109 -10.039 1 79.44 91 ASN A N 1
ATOM 680 C CA . ASN A 1 91 ? 22.938 -12.609 -11.305 1 79.44 91 ASN A CA 1
ATOM 681 C C . ASN A 1 91 ? 21.906 -12.758 -12.43 1 79.44 91 ASN A C 1
ATOM 683 O O . ASN A 1 91 ? 22.125 -12.25 -13.531 1 79.44 91 ASN A O 1
ATOM 687 N N . THR A 1 92 ? 20.766 -13.367 -12.156 1 83.38 92 THR A N 1
ATOM 688 C CA . THR A 1 92 ? 19.781 -13.578 -13.211 1 83.38 92 THR A CA 1
ATOM 689 C C . THR A 1 92 ? 18.828 -12.391 -13.305 1 83.38 92 THR A C 1
ATOM 691 O O . THR A 1 92 ? 18.125 -12.227 -14.305 1 83.38 92 THR A O 1
ATOM 694 N N . LEU A 1 93 ? 18.844 -11.531 -12.383 1 85.69 93 LEU A N 1
ATOM 695 C CA . LEU A 1 93 ? 17.969 -10.359 -12.414 1 85.69 93 LEU A CA 1
ATOM 696 C C . LEU A 1 93 ? 18.547 -9.273 -13.305 1 85.69 93 LEU A C 1
ATOM 698 O O . LEU A 1 93 ? 19.766 -9.125 -13.398 1 85.69 93 LEU A O 1
ATOM 702 N N . PRO A 1 94 ? 17.75 -8.547 -13.969 1 87.75 94 PRO A N 1
ATOM 703 C CA . PRO A 1 94 ? 18.203 -7.488 -14.867 1 87.75 94 PRO A CA 1
ATOM 704 C C . PRO A 1 94 ? 18.953 -6.379 -14.125 1 87.75 94 PRO A C 1
ATOM 706 O O . PRO A 1 94 ? 18.75 -6.176 -12.93 1 87.75 94 PRO A O 1
ATOM 709 N N . ILE A 1 95 ? 19.797 -5.598 -14.844 1 90.69 95 ILE A N 1
ATOM 710 C CA . ILE A 1 95 ? 20.656 -4.555 -14.305 1 90.69 95 ILE A CA 1
ATOM 711 C C . ILE A 1 95 ? 19.812 -3.453 -13.672 1 90.69 95 ILE A C 1
ATOM 713 O O . ILE A 1 95 ? 20.234 -2.811 -12.711 1 90.69 95 ILE A O 1
ATOM 717 N N . ILE A 1 96 ? 18.609 -3.307 -14.094 1 91.69 96 ILE A N 1
ATOM 718 C CA . ILE A 1 96 ? 17.719 -2.242 -13.625 1 91.69 96 ILE A CA 1
ATOM 719 C C . ILE A 1 96 ? 17.422 -2.436 -12.133 1 91.69 96 ILE A C 1
ATOM 721 O O . ILE A 1 96 ? 17.188 -1.465 -11.414 1 91.69 96 ILE A O 1
ATOM 725 N N . VAL A 1 97 ? 17.422 -3.682 -11.664 1 92.81 97 VAL A N 1
ATOM 726 C CA . VAL A 1 97 ? 17.188 -3.965 -10.25 1 92.81 97 VAL A CA 1
ATOM 727 C C . VAL A 1 97 ? 18.266 -3.307 -9.406 1 92.81 97 VAL A C 1
ATOM 729 O O . VAL A 1 97 ? 17.969 -2.68 -8.383 1 92.81 97 VAL A O 1
ATOM 732 N N . GLY A 1 98 ? 19.562 -3.436 -9.867 1 94.56 98 GLY A N 1
ATOM 733 C CA . GLY A 1 98 ? 20.656 -2.781 -9.172 1 94.56 98 GLY A CA 1
ATOM 734 C C . GLY A 1 98 ? 20.594 -1.269 -9.234 1 94.56 98 GLY A C 1
ATOM 735 O O . GLY A 1 98 ? 20.859 -0.588 -8.242 1 94.56 98 GLY A O 1
ATOM 736 N N . VAL A 1 99 ? 20.203 -0.679 -10.367 1 95.5 99 VAL A N 1
ATOM 737 C CA . VAL A 1 99 ? 20.078 0.763 -10.547 1 95.5 99 VAL A CA 1
ATOM 738 C C . VAL A 1 99 ? 19 1.315 -9.633 1 95.5 99 VAL A C 1
ATOM 740 O O . VAL A 1 99 ? 19.203 2.326 -8.953 1 95.5 99 VAL A O 1
ATOM 743 N N . LEU A 1 100 ? 17.891 0.545 -9.555 1 95.25 100 LEU A N 1
ATOM 744 C CA . LEU A 1 100 ? 16.797 0.947 -8.672 1 95.25 100 LEU A CA 1
ATOM 745 C C . LEU A 1 100 ? 17.234 0.876 -7.211 1 95.25 100 LEU A C 1
ATOM 747 O O . LEU A 1 100 ? 16.875 1.74 -6.406 1 95.25 100 LEU A O 1
ATOM 751 N N . GLY A 1 101 ? 17.938 -0.202 -6.957 1 96.75 101 GLY A N 1
ATOM 752 C CA . GLY A 1 101 ? 18.484 -0.3 -5.609 1 96.75 101 GLY A CA 1
ATOM 753 C C . GLY A 1 101 ? 19.328 0.898 -5.215 1 96.75 101 GLY A C 1
ATOM 754 O O . GLY A 1 101 ? 19.141 1.459 -4.133 1 96.75 101 GLY A O 1
ATOM 755 N N . GLY A 1 102 ? 20.297 1.296 -6.113 1 97.25 102 GLY A N 1
ATOM 756 C CA . GLY A 1 102 ? 21.094 2.49 -5.871 1 97.25 102 GLY A CA 1
ATOM 757 C C . GLY A 1 102 ? 20.25 3.742 -5.707 1 97.25 102 GLY A C 1
ATOM 758 O O . GLY A 1 102 ? 20.484 4.535 -4.789 1 97.25 102 GLY A O 1
ATOM 759 N N . PHE A 1 103 ? 19.25 3.953 -6.578 1 97.25 103 PHE A N 1
ATOM 760 C CA . PHE A 1 103 ? 18.344 5.094 -6.508 1 97.25 103 PHE A CA 1
ATOM 761 C C . PHE A 1 103 ? 17.594 5.113 -5.18 1 97.25 103 PHE A C 1
ATOM 763 O O . PHE A 1 103 ? 17.5 6.164 -4.539 1 97.25 103 PHE A O 1
ATOM 770 N N . TYR A 1 104 ? 17.094 3.955 -4.695 1 98.38 104 TYR A N 1
ATOM 771 C CA . TYR A 1 104 ? 16.375 3.834 -3.439 1 98.38 104 TYR A CA 1
ATOM 772 C C . TYR A 1 104 ? 17.25 4.23 -2.26 1 98.38 104 TYR A C 1
ATOM 774 O O . TYR A 1 104 ? 16.812 4.957 -1.364 1 98.38 104 TYR A O 1
ATOM 782 N N . LEU A 1 105 ? 18.453 3.789 -2.322 1 98.19 105 LEU A N 1
ATOM 783 C CA . LEU A 1 105 ? 19.344 4.082 -1.205 1 98.19 105 LEU A CA 1
ATOM 784 C C . LEU A 1 105 ? 19.703 5.566 -1.169 1 98.19 105 LEU A C 1
ATOM 786 O O . LEU A 1 105 ? 19.844 6.145 -0.091 1 98.19 105 LEU A O 1
ATOM 790 N N . VAL A 1 106 ? 19.875 6.184 -2.307 1 98.12 106 VAL A N 1
ATOM 791 C CA . VAL A 1 106 ? 20.109 7.625 -2.357 1 98.12 106 VAL A CA 1
ATOM 792 C C . VAL A 1 106 ? 18.891 8.359 -1.786 1 98.12 106 VAL A C 1
ATOM 794 O O . VAL A 1 106 ? 19.047 9.281 -0.984 1 98.12 106 VAL A O 1
ATOM 797 N N . CYS A 1 107 ? 17.688 7.93 -2.168 1 97.75 107 CYS A N 1
ATOM 798 C CA . CYS A 1 107 ? 16.469 8.531 -1.626 1 97.75 107 CYS A CA 1
ATOM 799 C C . CYS A 1 107 ? 16.391 8.344 -0.116 1 97.75 107 CYS A C 1
ATOM 801 O O . CYS A 1 107 ? 16.031 9.266 0.612 1 97.75 107 CYS A O 1
ATOM 803 N N . ALA A 1 108 ? 16.734 7.125 0.308 1 97.62 108 ALA A N 1
ATOM 804 C CA . ALA A 1 108 ? 16.75 6.863 1.745 1 97.62 108 ALA A CA 1
ATOM 805 C C . ALA A 1 108 ? 17.656 7.844 2.477 1 97.62 108 ALA A C 1
ATOM 807 O O . ALA A 1 108 ? 17.297 8.375 3.527 1 97.62 108 ALA A O 1
ATOM 808 N N . LEU A 1 109 ? 18.859 8.078 1.907 1 97.06 109 LEU A N 1
ATOM 809 C CA . LEU A 1 109 ? 19.797 9.016 2.51 1 97.06 109 LEU A CA 1
ATOM 810 C C . LEU A 1 109 ? 19.219 10.422 2.543 1 97.06 109 LEU A C 1
ATOM 812 O O . LEU A 1 109 ? 19.344 11.125 3.549 1 97.06 109 LEU A O 1
ATOM 816 N N . ILE A 1 110 ? 18.578 10.875 1.504 1 94.75 110 ILE A N 1
ATOM 817 C CA . ILE A 1 110 ? 17.984 12.203 1.415 1 94.75 110 ILE A CA 1
ATOM 818 C C . ILE A 1 110 ? 16.891 12.344 2.467 1 94.75 110 ILE A C 1
ATOM 820 O O . ILE A 1 110 ? 16.844 13.344 3.195 1 94.75 110 ILE A O 1
ATOM 824 N N . PHE A 1 111 ? 16.062 11.352 2.637 1 94.19 111 PHE A N 1
ATOM 825 C CA . PHE A 1 111 ? 14.977 11.43 3.607 1 94.19 111 PHE A CA 1
ATOM 826 C C . PHE A 1 111 ? 15.516 11.328 5.031 1 94.19 111 PHE A C 1
ATOM 828 O O . PHE A 1 111 ? 14.945 11.922 5.953 1 94.19 111 PHE A O 1
ATOM 835 N N . TRP A 1 112 ? 16.594 10.594 5.137 1 93.38 112 TRP A N 1
ATOM 836 C CA . TRP A 1 112 ? 17.25 10.57 6.438 1 93.38 112 TRP A CA 1
ATOM 837 C C . TRP A 1 112 ? 17.75 11.961 6.824 1 93.38 112 TRP A C 1
ATOM 839 O O . TRP A 1 112 ? 17.578 12.391 7.965 1 93.38 112 TRP A O 1
ATOM 849 N N . LEU A 1 113 ? 18.312 12.703 5.891 1 89.19 113 LEU A N 1
ATOM 850 C CA . LEU A 1 113 ? 18.812 14.055 6.129 1 89.19 113 LEU A CA 1
ATOM 851 C C . LEU A 1 113 ? 17.656 15.016 6.414 1 89.19 113 LEU A C 1
ATOM 853 O O . LEU A 1 113 ? 17.766 15.891 7.27 1 89.19 113 LEU A O 1
ATOM 857 N N . ILE A 1 114 ? 16.578 14.805 5.719 1 83.5 114 ILE A N 1
ATOM 858 C CA . ILE A 1 114 ? 15.391 15.625 5.926 1 83.5 114 ILE A CA 1
ATOM 859 C C . ILE A 1 114 ? 14.844 15.398 7.332 1 83.5 114 ILE A C 1
ATOM 861 O O . ILE A 1 114 ? 14.492 16.359 8.031 1 83.5 114 ILE A O 1
ATOM 865 N N . MET A 1 115 ? 14.789 14.211 7.742 1 83.31 115 MET A N 1
ATOM 866 C CA . MET A 1 115 ? 14.25 13.844 9.047 1 83.31 115 MET A CA 1
ATOM 867 C C . MET A 1 115 ? 15.156 14.344 10.172 1 83.31 115 MET A C 1
ATOM 869 O O . MET A 1 115 ? 14.68 14.664 11.258 1 83.31 115 MET A O 1
ATOM 873 N N . SER A 1 116 ? 16.391 14.414 9.961 1 80.56 116 SER A N 1
ATOM 874 C CA . SER A 1 116 ? 17.375 14.773 10.984 1 80.56 116 SER A CA 1
ATOM 875 C C . SER A 1 116 ? 17.453 16.297 11.148 1 80.56 116 SER A C 1
ATOM 877 O O . SER A 1 116 ? 18.031 16.781 12.125 1 80.56 116 SER A O 1
ATOM 879 N N . LYS A 1 117 ? 17.016 16.953 10.086 1 70.44 117 LYS A N 1
ATOM 880 C CA . LYS A 1 117 ? 17.141 18.406 10.188 1 70.44 117 LYS A CA 1
ATOM 881 C C . LYS A 1 117 ? 16.141 18.969 11.195 1 70.44 117 LYS A C 1
ATOM 883 O O . LYS A 1 117 ? 14.953 18.641 11.156 1 70.44 117 LYS A O 1
ATOM 888 N N . HIS A 1 118 ? 16.469 19.156 12.453 1 59.16 118 HIS A N 1
ATOM 889 C CA . HIS A 1 118 ? 15.766 19.859 13.516 1 59.16 118 HIS A CA 1
ATOM 890 C C . HIS A 1 118 ? 15.242 21.203 13.031 1 59.16 118 HIS A C 1
ATOM 892 O O . HIS A 1 118 ? 15.852 21.844 12.156 1 59.16 118 HIS A O 1
ATOM 898 N N . PRO A 1 119 ? 13.898 21.531 13.07 1 53.91 119 PRO A N 1
ATOM 899 C CA . PRO A 1 119 ? 13.477 22.891 12.727 1 53.91 119 PRO A CA 1
ATOM 900 C C . PRO A 1 119 ? 14.5 23.938 13.164 1 53.91 119 PRO A C 1
ATOM 902 O O . PRO A 1 119 ? 14.992 23.906 14.289 1 53.91 119 PRO A O 1
ATOM 905 N N . GLY A 1 120 ? 15.414 24.172 12.328 1 45.84 120 GLY A N 1
ATOM 906 C CA . GLY A 1 120 ? 16.312 25.25 12.711 1 45.84 120 GLY A CA 1
ATOM 907 C C . GLY A 1 120 ? 15.648 26.312 13.57 1 45.84 120 GLY A C 1
ATOM 908 O O . GLY A 1 120 ? 14.43 26.453 13.547 1 45.84 120 GLY A O 1
ATOM 909 N N . LYS A 1 121 ? 16.188 26.672 14.719 1 46.09 121 LYS A N 1
ATOM 910 C CA . LYS A 1 121 ? 15.844 27.859 15.5 1 46.09 121 LYS A CA 1
ATOM 911 C C . LYS A 1 121 ? 15.359 28.984 14.602 1 46.09 121 LYS A C 1
ATOM 913 O O . LYS A 1 121 ? 16.047 29.375 13.648 1 46.09 121 LYS A O 1
ATOM 918 N N . GLU A 1 122 ? 14.125 29.172 14.094 1 43.53 122 GLU A N 1
ATOM 919 C CA . GLU A 1 122 ? 13.797 30.531 13.688 1 43.53 122 GLU A CA 1
ATOM 920 C C . GLU A 1 122 ? 14.742 31.547 14.32 1 43.53 122 GLU A C 1
ATOM 922 O O . GLU A 1 122 ? 14.883 31.578 15.547 1 43.53 122 GLU A O 1
ATOM 927 N N . SER A 1 123 ? 15.898 31.812 13.703 1 39.69 123 SER A N 1
ATOM 928 C CA . SER A 1 123 ? 16.766 32.906 14.133 1 39.69 123 SER A CA 1
ATOM 929 C C . SER A 1 123 ? 15.945 34.031 14.742 1 39.69 123 SER A C 1
ATOM 931 O O . SER A 1 123 ? 15.102 34.625 14.062 1 39.69 123 SER A O 1
ATOM 933 N N . ALA A 1 124 ? 15.719 34.031 15.992 1 42.06 124 ALA A N 1
ATOM 934 C CA . ALA A 1 124 ? 15.359 35.25 16.688 1 42.06 124 ALA A CA 1
ATOM 935 C C . ALA A 1 124 ? 16.094 36.469 16.094 1 42.06 124 ALA A C 1
ATOM 937 O O . ALA A 1 124 ? 17.156 36.844 16.578 1 42.06 124 ALA A O 1
ATOM 938 N N . ASP A 1 125 ? 16.297 36.656 14.805 1 34.06 125 ASP A N 1
ATOM 939 C CA . ASP A 1 125 ? 16.625 38.062 14.539 1 34.06 125 ASP A CA 1
ATOM 940 C C . ASP A 1 125 ? 15.406 38.969 14.766 1 34.06 125 ASP A C 1
ATOM 942 O O . ASP A 1 125 ? 14.281 38.594 14.445 1 34.06 125 ASP A O 1
ATOM 946 N N . MET B 1 1 ? -6.254 4.629 13.125 1 91.75 1 MET B N 1
ATOM 947 C CA . MET B 1 1 ? -4.848 4.691 12.742 1 91.75 1 MET B CA 1
ATOM 948 C C . MET B 1 1 ? -4.051 3.592 13.445 1 91.75 1 MET B C 1
ATOM 950 O O . MET B 1 1 ? -3.287 2.869 12.797 1 91.75 1 MET B O 1
ATOM 954 N N . THR B 1 2 ? -4.348 3.277 14.75 1 93.25 2 THR B N 1
ATOM 955 C CA . THR B 1 2 ? -3.592 2.289 15.508 1 93.25 2 THR B CA 1
ATOM 956 C C . THR B 1 2 ? -3.812 0.887 14.945 1 93.25 2 THR B C 1
ATOM 958 O O . THR B 1 2 ? -2.857 0.138 14.734 1 93.25 2 THR B O 1
ATOM 961 N N . VAL B 1 3 ? -5.07 0.584 14.664 1 92.94 3 VAL B N 1
ATOM 962 C CA . VAL B 1 3 ? -5.402 -0.747 14.164 1 92.94 3 VAL B CA 1
ATOM 963 C C . VAL B 1 3 ? -4.688 -0.997 12.836 1 92.94 3 VAL B C 1
ATOM 965 O O . VAL B 1 3 ? -4.059 -2.039 12.648 1 92.94 3 VAL B O 1
ATOM 968 N N . THR B 1 4 ? -4.73 -0.035 11.977 1 96.12 4 THR B N 1
ATOM 969 C CA . THR B 1 4 ? -4.102 -0.212 10.672 1 96.12 4 THR B CA 1
ATOM 970 C C . THR B 1 4 ? -2.58 -0.213 10.805 1 96.12 4 THR B C 1
ATOM 972 O O . THR B 1 4 ? -1.892 -0.926 10.07 1 96.12 4 THR B O 1
ATOM 975 N N . ALA B 1 5 ? -2.012 0.537 11.781 1 97.38 5 ALA B N 1
ATOM 976 C CA . ALA B 1 5 ? -0.572 0.543 12.031 1 97.38 5 ALA B CA 1
ATOM 977 C C . ALA B 1 5 ? -0.082 -0.837 12.461 1 97.38 5 ALA B C 1
ATOM 979 O O . ALA B 1 5 ? 0.91 -1.342 11.93 1 97.38 5 ALA B O 1
ATOM 980 N N . ILE B 1 6 ? -0.805 -1.44 13.344 1 96.44 6 ILE B N 1
ATOM 981 C CA . ILE B 1 6 ? -0.407 -2.738 13.883 1 96.44 6 ILE B CA 1
ATOM 982 C C . ILE B 1 6 ? -0.521 -3.801 12.789 1 96.44 6 ILE B C 1
ATOM 984 O O . ILE B 1 6 ? 0.392 -4.609 12.602 1 96.44 6 ILE B O 1
ATOM 988 N N . LEU B 1 7 ? -1.617 -3.787 12.055 1 95.38 7 LEU B N 1
ATOM 989 C CA . LEU B 1 7 ? -1.828 -4.742 10.977 1 95.38 7 LEU 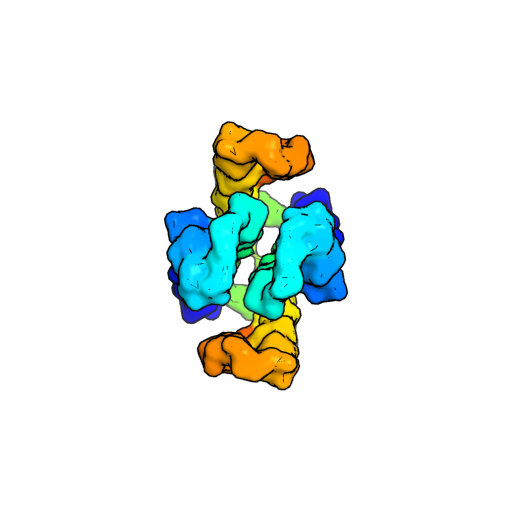B CA 1
ATOM 990 C C . LEU B 1 7 ? -0.727 -4.629 9.93 1 95.38 7 LEU B C 1
ATOM 992 O O . LEU B 1 7 ? -0.126 -5.633 9.539 1 95.38 7 LEU B O 1
ATOM 996 N N . PHE B 1 8 ? -0.429 -3.42 9.477 1 98.44 8 PHE B N 1
ATOM 997 C CA . PHE B 1 8 ? 0.575 -3.189 8.445 1 98.44 8 PHE B CA 1
ATOM 998 C C . PHE B 1 8 ? 1.965 -3.555 8.953 1 98.44 8 PHE B C 1
ATOM 1000 O O . PHE B 1 8 ? 2.799 -4.047 8.188 1 98.44 8 PHE B O 1
ATOM 1007 N N . ALA B 1 9 ? 2.279 -3.338 10.266 1 98.19 9 ALA B N 1
ATOM 1008 C CA . ALA B 1 9 ? 3.576 -3.701 10.828 1 98.19 9 ALA B CA 1
ATOM 1009 C C . ALA B 1 9 ? 3.787 -5.211 10.789 1 98.19 9 ALA B C 1
ATOM 1011 O O . ALA B 1 9 ? 4.84 -5.688 10.352 1 98.19 9 ALA B O 1
ATOM 1012 N N . ILE B 1 10 ? 2.732 -5.93 11.164 1 97.38 10 ILE B N 1
ATOM 1013 C CA . ILE B 1 10 ? 2.836 -7.387 11.227 1 97.38 10 ILE B CA 1
ATOM 1014 C C . ILE B 1 10 ? 3.039 -7.945 9.82 1 97.38 10 ILE B C 1
ATOM 1016 O O . ILE B 1 10 ? 3.977 -8.711 9.578 1 97.38 10 ILE B O 1
ATOM 1020 N N . ILE B 1 11 ? 2.262 -7.551 8.883 1 96.62 11 ILE B N 1
ATOM 1021 C CA . ILE B 1 11 ? 2.348 -8.039 7.512 1 96.62 11 ILE B CA 1
ATOM 1022 C C . ILE B 1 11 ? 3.672 -7.602 6.891 1 96.62 11 ILE B C 1
ATOM 1024 O O . ILE B 1 11 ? 4.34 -8.391 6.219 1 96.62 11 ILE B O 1
ATOM 1028 N N . GLY B 1 12 ? 4.039 -6.309 7.125 1 98.06 12 GLY B N 1
ATOM 1029 C CA . GLY B 1 12 ? 5.273 -5.777 6.57 1 98.06 12 GLY B CA 1
ATOM 1030 C C . GLY B 1 12 ? 6.508 -6.527 7.035 1 98.06 12 GLY B C 1
ATOM 1031 O O . GLY B 1 12 ? 7.371 -6.871 6.227 1 98.06 12 GLY B O 1
ATOM 1032 N N . ILE B 1 13 ? 6.598 -6.82 8.297 1 97.62 13 ILE B N 1
ATOM 1033 C CA . ILE B 1 13 ? 7.734 -7.539 8.859 1 97.62 13 ILE B CA 1
ATOM 1034 C C . ILE B 1 13 ? 7.785 -8.953 8.289 1 97.62 13 ILE B C 1
ATOM 1036 O O . ILE B 1 13 ? 8.844 -9.414 7.859 1 97.62 13 ILE B O 1
ATOM 1040 N N . PHE B 1 14 ? 6.629 -9.57 8.188 1 96.56 14 PHE B N 1
ATOM 1041 C CA . PHE B 1 14 ? 6.566 -10.938 7.695 1 96.56 14 PHE B CA 1
ATOM 1042 C C . PHE B 1 14 ? 6.984 -11.008 6.23 1 96.56 14 PHE B C 1
ATOM 1044 O O . PHE B 1 14 ? 7.762 -11.883 5.844 1 96.56 14 PHE B O 1
ATOM 1051 N N . LEU B 1 15 ? 6.547 -10.125 5.391 1 97.31 15 LEU B N 1
ATOM 1052 C CA . LEU B 1 15 ? 6.848 -10.125 3.963 1 97.31 15 LEU B CA 1
ATOM 1053 C C . LEU B 1 15 ? 8.312 -9.773 3.719 1 97.31 15 LEU B C 1
ATOM 1055 O O . LEU B 1 15 ? 8.922 -10.258 2.764 1 97.31 15 LEU B O 1
ATOM 1059 N N . THR B 1 16 ? 8.859 -8.938 4.609 1 97.56 16 THR B N 1
ATOM 1060 C CA . THR B 1 16 ? 10.234 -8.477 4.434 1 97.56 16 THR B CA 1
ATOM 1061 C C . THR B 1 16 ? 11.227 -9.57 4.82 1 97.56 16 THR B C 1
ATOM 1063 O O . THR B 1 16 ? 12.203 -9.82 4.102 1 97.56 16 THR B O 1
ATOM 1066 N N . PHE B 1 17 ? 10.953 -10.359 5.824 1 96.88 17 PHE B N 1
ATOM 1067 C CA . PHE B 1 17 ? 11.969 -11.242 6.375 1 96.88 17 PHE B CA 1
ATOM 1068 C C . PHE B 1 17 ? 11.648 -12.695 6.062 1 96.88 17 PHE B C 1
ATOM 1070 O O . PHE B 1 17 ? 12.508 -13.57 6.207 1 96.88 17 PHE B O 1
ATOM 1077 N N . ALA B 1 18 ? 10.383 -12.977 5.652 1 96.88 18 ALA B N 1
ATOM 1078 C CA . ALA B 1 18 ? 10.023 -14.367 5.383 1 96.88 18 ALA B CA 1
ATOM 1079 C C . ALA B 1 18 ? 9.227 -14.477 4.086 1 96.88 18 ALA B C 1
ATOM 1081 O O . ALA B 1 18 ? 8.156 -15.094 4.059 1 96.88 18 ALA B O 1
ATOM 1082 N N . PRO B 1 19 ? 9.734 -13.906 2.977 1 94.88 19 PRO B N 1
ATOM 1083 C CA . PRO B 1 19 ? 9.008 -13.977 1.711 1 94.88 19 PRO B CA 1
ATOM 1084 C C . PRO B 1 19 ? 8.906 -15.406 1.166 1 94.88 19 PRO B C 1
ATOM 1086 O O . PRO B 1 19 ? 7.906 -15.766 0.543 1 94.88 19 PRO B O 1
ATOM 1089 N N . ASP B 1 20 ? 9.969 -16.234 1.479 1 93.12 20 ASP B N 1
ATOM 1090 C CA . ASP B 1 20 ? 9.977 -17.609 1.002 1 93.12 20 ASP B CA 1
ATOM 1091 C C . ASP B 1 20 ? 8.875 -18.438 1.661 1 93.12 20 ASP B C 1
ATOM 1093 O O . ASP B 1 20 ? 8.258 -19.281 1.019 1 93.12 20 ASP B O 1
ATOM 1097 N N . TYR B 1 21 ? 8.633 -18.172 2.887 1 91.94 21 TYR B N 1
ATOM 1098 C CA . TYR B 1 21 ? 7.57 -18.875 3.602 1 91.94 21 TYR B CA 1
ATOM 1099 C C . TYR B 1 21 ? 6.203 -18.5 3.031 1 91.94 21 TYR B C 1
ATOM 1101 O O . TYR B 1 21 ? 5.348 -19.375 2.855 1 91.94 21 TYR B O 1
ATOM 1109 N N . VAL B 1 22 ? 5.961 -17.281 2.697 1 89.25 22 VAL B N 1
ATOM 1110 C CA . VAL B 1 22 ? 4.703 -16.812 2.125 1 89.25 22 VAL B CA 1
ATOM 1111 C C . VAL B 1 22 ? 4.473 -17.469 0.769 1 89.25 22 VAL B C 1
ATOM 1113 O O . VAL B 1 22 ? 3.363 -17.922 0.469 1 89.25 22 VAL B O 1
ATOM 1116 N N . MET B 1 23 ? 5.531 -17.531 0.011 1 91.19 23 MET B N 1
ATOM 1117 C CA . MET B 1 23 ? 5.43 -18.172 -1.295 1 91.19 23 MET B CA 1
ATOM 1118 C C . MET B 1 23 ? 5.023 -19.641 -1.149 1 91.19 23 MET B C 1
ATOM 1120 O O . MET B 1 23 ? 4.18 -20.141 -1.902 1 91.19 23 MET B O 1
ATOM 1124 N N . THR B 1 24 ? 5.668 -20.344 -0.114 1 90 24 THR B N 1
ATOM 1125 C CA . THR B 1 24 ? 5.328 -21.734 0.142 1 90 24 THR B CA 1
ATOM 1126 C C . THR B 1 24 ? 3.859 -21.875 0.537 1 90 24 THR B C 1
ATOM 1128 O O . THR B 1 24 ? 3.158 -22.75 0.046 1 90 24 THR B O 1
ATOM 1131 N N . LEU B 1 25 ? 3.324 -20.984 1.287 1 82.88 25 LEU B N 1
ATOM 1132 C CA . LEU B 1 25 ? 1.935 -20.984 1.731 1 82.88 25 LEU B CA 1
ATOM 1133 C C . LEU B 1 25 ? 0.985 -20.797 0.551 1 82.88 25 LEU B C 1
ATOM 1135 O O . LEU B 1 25 ? -0.112 -21.359 0.54 1 82.88 25 LEU B O 1
ATOM 1139 N N . LEU B 1 26 ? 1.437 -20.078 -0.471 1 80.44 26 LEU B N 1
ATOM 1140 C CA . LEU B 1 26 ? 0.59 -19.75 -1.613 1 80.44 26 LEU B CA 1
ATOM 1141 C C . LEU B 1 26 ? 0.797 -20.75 -2.744 1 80.44 26 LEU B C 1
ATOM 1143 O O . LEU B 1 26 ? 0.161 -20.656 -3.797 1 80.44 26 LEU B O 1
ATOM 1147 N N . GLY B 1 27 ? 1.774 -21.641 -2.531 1 83.94 27 GLY B N 1
ATOM 1148 C CA . GLY B 1 27 ? 2.033 -22.656 -3.525 1 83.94 27 GLY B CA 1
ATOM 1149 C C . GLY B 1 27 ? 2.814 -22.156 -4.723 1 83.94 27 GLY B C 1
ATOM 1150 O O . GLY B 1 27 ? 2.627 -22.641 -5.844 1 83.94 27 GLY B O 1
ATOM 1151 N N . ILE B 1 28 ? 3.51 -21.141 -4.469 1 84.25 28 ILE B N 1
ATOM 1152 C CA . ILE B 1 28 ? 4.289 -20.531 -5.543 1 84.25 28 ILE B CA 1
ATOM 1153 C C . ILE B 1 28 ? 5.691 -21.141 -5.562 1 84.25 28 ILE B C 1
ATOM 1155 O O . ILE B 1 28 ? 6.352 -21.219 -4.523 1 84.25 28 ILE B O 1
ATOM 1159 N N . SER B 1 29 ? 6.242 -21.547 -6.754 1 88.5 29 SER B N 1
ATOM 1160 C CA . SER B 1 29 ? 7.59 -22.078 -6.906 1 88.5 29 SER B CA 1
ATOM 1161 C C . SER B 1 29 ? 8.641 -21.016 -6.602 1 88.5 29 SER B C 1
ATOM 1163 O O . SER B 1 29 ? 8.391 -19.828 -6.781 1 88.5 29 SER B O 1
ATOM 1165 N N . PRO B 1 30 ? 9.758 -21.406 -6.074 1 88.38 30 PRO B N 1
ATOM 1166 C CA . PRO B 1 30 ? 10.828 -20.453 -5.773 1 88.38 30 PRO B CA 1
ATOM 1167 C C . PRO B 1 30 ? 11.195 -19.578 -6.965 1 88.38 30 PRO B C 1
ATOM 1169 O O . PRO B 1 30 ? 11.367 -20.078 -8.078 1 88.38 30 PRO B O 1
ATOM 1172 N N . ASN B 1 31 ? 11.203 -18.281 -6.797 1 89.25 31 ASN B N 1
ATOM 1173 C CA . ASN B 1 31 ? 11.523 -17.266 -7.789 1 89.25 31 ASN B CA 1
ATOM 1174 C C . ASN B 1 31 ? 12.031 -15.984 -7.133 1 89.25 31 ASN B C 1
ATOM 1176 O O . ASN B 1 31 ? 11.328 -15.367 -6.34 1 89.25 31 ASN B O 1
ATOM 1180 N N . LYS B 1 32 ? 13.203 -15.594 -7.469 1 89.06 32 LYS B N 1
ATOM 1181 C CA . LYS B 1 32 ? 13.859 -14.469 -6.809 1 89.06 32 LYS B CA 1
ATOM 1182 C C . LYS B 1 32 ? 13.125 -13.156 -7.094 1 89.06 32 LYS B C 1
ATOM 1184 O O . LYS B 1 32 ? 13.094 -12.258 -6.25 1 89.06 32 LYS B O 1
ATOM 1189 N N . GLY B 1 33 ? 12.539 -13.078 -8.25 1 89.62 33 GLY B N 1
ATOM 1190 C CA . GLY B 1 33 ? 11.75 -11.898 -8.586 1 89.62 33 GLY B CA 1
ATOM 1191 C C . GLY B 1 33 ? 10.516 -11.742 -7.715 1 89.62 33 GLY B C 1
ATOM 1192 O O . GLY B 1 33 ? 10.195 -10.633 -7.281 1 89.62 33 GLY B O 1
ATOM 1193 N N . ILE B 1 34 ? 9.875 -12.875 -7.469 1 92.38 34 ILE B N 1
ATOM 1194 C CA . ILE B 1 34 ? 8.672 -12.836 -6.637 1 92.38 34 ILE B CA 1
ATOM 1195 C C . ILE B 1 34 ? 9.055 -12.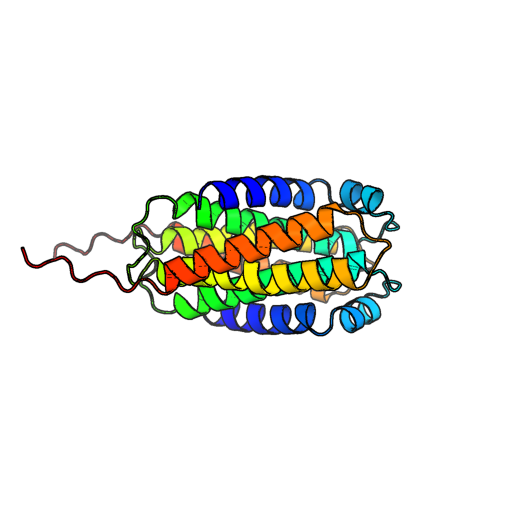531 -5.191 1 92.38 34 ILE B C 1
ATOM 1197 O O . ILE B 1 34 ? 8.367 -11.758 -4.516 1 92.38 34 ILE B O 1
ATOM 1201 N N . GLU B 1 35 ? 10.117 -13.133 -4.758 1 93.94 35 GLU B N 1
ATOM 1202 C CA . GLU B 1 35 ? 10.609 -12.836 -3.416 1 93.94 35 GLU B CA 1
ATOM 1203 C C . GLU B 1 35 ? 10.844 -11.344 -3.234 1 93.94 35 GLU B C 1
ATOM 1205 O O . GLU B 1 35 ? 10.469 -10.766 -2.213 1 93.94 35 GLU B O 1
ATOM 1210 N N . LEU B 1 36 ? 11.484 -10.742 -4.207 1 93.88 36 LEU B N 1
ATOM 1211 C CA . LEU B 1 36 ? 11.781 -9.32 -4.168 1 93.88 36 LEU B CA 1
ATOM 1212 C C . LEU B 1 36 ? 10.5 -8.492 -4.121 1 93.88 36 LEU B C 1
ATOM 1214 O O . LEU B 1 36 ? 10.406 -7.531 -3.354 1 93.88 36 LEU B O 1
ATOM 1218 N N . ILE B 1 37 ? 9.523 -8.852 -4.87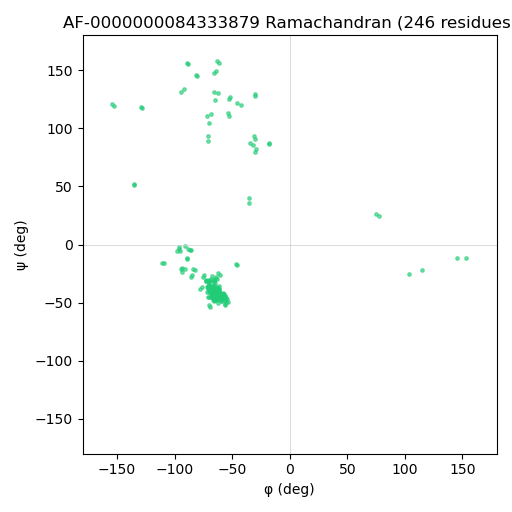9 1 95.56 37 ILE B N 1
ATOM 1219 C CA . ILE B 1 37 ? 8.242 -8.156 -4.922 1 95.56 37 ILE B CA 1
ATOM 1220 C C . ILE B 1 37 ? 7.57 -8.219 -3.551 1 95.56 37 ILE B C 1
ATOM 1222 O O . ILE B 1 37 ? 7.051 -7.219 -3.059 1 95.56 37 ILE B O 1
ATOM 1226 N N . LEU B 1 38 ? 7.59 -9.352 -2.934 1 97.19 38 LEU B N 1
ATOM 1227 C CA . LEU B 1 38 ? 7.027 -9.508 -1.597 1 97.19 38 LEU B CA 1
ATOM 1228 C C . LEU B 1 38 ? 7.766 -8.633 -0.589 1 97.19 38 LEU B C 1
ATOM 1230 O O . LEU B 1 38 ? 7.141 -8.016 0.279 1 97.19 38 LEU B O 1
ATOM 1234 N N . GLN B 1 39 ? 9.047 -8.523 -0.701 1 98.12 39 GLN B N 1
ATOM 1235 C CA . GLN B 1 39 ? 9.828 -7.703 0.213 1 98.12 39 GLN B CA 1
ATOM 1236 C C . GLN B 1 39 ? 9.547 -6.219 -0.006 1 98.12 39 GLN B C 1
ATOM 1238 O O . GLN B 1 39 ? 9.523 -5.441 0.949 1 98.12 39 GLN B O 1
ATOM 1243 N N . LEU B 1 40 ? 9.359 -5.801 -1.248 1 98.25 40 LEU B N 1
ATOM 1244 C CA . LEU B 1 40 ? 9.008 -4.418 -1.542 1 98.25 40 LEU B CA 1
ATOM 1245 C C . LEU B 1 40 ? 7.629 -4.078 -0.983 1 98.25 40 LEU B C 1
ATOM 1247 O O . LEU B 1 40 ? 7.422 -2.986 -0.448 1 98.25 40 LEU B O 1
ATOM 1251 N N . LEU B 1 41 ? 6.699 -5.012 -1.107 1 98.5 41 LEU B N 1
ATOM 1252 C CA . LEU B 1 41 ? 5.387 -4.828 -0.498 1 98.5 41 LEU B CA 1
ATOM 1253 C C . LEU B 1 41 ? 5.5 -4.742 1.021 1 98.5 41 LEU B C 1
ATOM 1255 O O . LEU B 1 41 ? 4.855 -3.898 1.648 1 98.5 41 LEU B O 1
ATOM 1259 N N . GLY B 1 42 ? 6.309 -5.617 1.55 1 98.62 42 GLY B N 1
ATOM 1260 C CA . GLY B 1 42 ? 6.559 -5.555 2.98 1 98.62 42 GLY B CA 1
ATOM 1261 C C . GLY B 1 42 ? 7.125 -4.223 3.428 1 98.62 42 GLY B C 1
ATOM 1262 O O . GLY B 1 42 ? 6.699 -3.67 4.445 1 98.62 42 GLY B O 1
ATOM 1263 N N . ALA B 1 43 ? 8.109 -3.719 2.691 1 98.75 43 ALA B N 1
ATOM 1264 C CA . ALA B 1 43 ? 8.695 -2.408 2.975 1 98.75 43 ALA B CA 1
ATOM 1265 C C . ALA B 1 43 ? 7.629 -1.314 2.932 1 98.75 43 ALA B C 1
ATOM 1267 O O . ALA B 1 43 ? 7.625 -0.414 3.775 1 98.75 43 ALA B O 1
ATOM 1268 N N . ALA B 1 44 ? 6.742 -1.394 1.954 1 98.75 44 ALA B N 1
ATOM 1269 C CA . ALA B 1 44 ? 5.672 -0.405 1.831 1 98.75 44 ALA B CA 1
ATOM 1270 C C . ALA B 1 44 ? 4.699 -0.498 3.004 1 98.75 44 ALA B C 1
ATOM 1272 O O . ALA B 1 44 ? 4.316 0.521 3.584 1 98.75 44 ALA B O 1
ATOM 1273 N N . TYR B 1 45 ? 4.383 -1.695 3.354 1 98.81 45 TYR B N 1
ATOM 1274 C CA . TYR B 1 45 ? 3.439 -1.875 4.453 1 98.81 45 TYR B CA 1
ATOM 1275 C C . TYR B 1 45 ? 4.055 -1.435 5.777 1 98.81 45 TYR B C 1
ATOM 1277 O O . TYR B 1 45 ? 3.383 -0.825 6.609 1 98.81 45 TYR B O 1
ATOM 1285 N N . TYR B 1 46 ? 5.27 -1.761 5.988 1 98.69 46 TYR B N 1
ATOM 1286 C CA . TYR B 1 46 ? 5.898 -1.299 7.223 1 98.69 46 TYR B CA 1
ATOM 1287 C C . TYR B 1 46 ? 5.98 0.223 7.254 1 98.69 46 TYR B C 1
ATOM 1289 O O . TYR B 1 46 ? 5.844 0.836 8.312 1 98.69 46 TYR B O 1
ATOM 1297 N N . ALA B 1 47 ? 6.254 0.873 6.117 1 98.62 47 ALA B N 1
ATOM 1298 C CA . ALA B 1 47 ? 6.262 2.33 6.027 1 98.62 47 ALA B CA 1
ATOM 1299 C C . ALA B 1 47 ? 4.891 2.908 6.363 1 98.62 47 ALA B C 1
ATOM 1301 O O . ALA B 1 47 ? 4.789 3.922 7.059 1 98.62 47 ALA B O 1
ATOM 1302 N N . PHE B 1 48 ? 3.814 2.258 5.906 1 98.38 48 PHE B N 1
ATOM 1303 C CA . PHE B 1 48 ? 2.465 2.672 6.27 1 98.38 48 PHE B CA 1
ATOM 1304 C C . PHE B 1 48 ? 2.234 2.514 7.766 1 98.38 48 PHE B C 1
ATOM 1306 O O . PHE B 1 48 ? 1.529 3.316 8.383 1 98.38 48 PHE B O 1
ATOM 1313 N N . ALA B 1 49 ? 2.768 1.423 8.297 1 98.38 49 ALA B N 1
ATOM 1314 C CA . ALA B 1 49 ? 2.664 1.217 9.742 1 98.38 49 ALA B CA 1
ATOM 1315 C C . ALA B 1 49 ? 3.283 2.383 10.508 1 98.38 49 ALA B C 1
ATOM 1317 O O . ALA B 1 49 ? 2.67 2.922 11.43 1 98.38 49 ALA B O 1
ATOM 1318 N N . MET B 1 50 ? 4.465 2.822 10.109 1 97 50 MET B N 1
ATOM 1319 C CA . MET B 1 50 ? 5.141 3.938 10.773 1 97 50 MET B CA 1
ATOM 1320 C C . MET B 1 50 ? 4.363 5.234 10.578 1 97 50 MET B C 1
ATOM 1322 O O . MET B 1 50 ? 4.223 6.023 11.516 1 97 50 MET B O 1
ATOM 1326 N N . LEU B 1 51 ? 3.869 5.461 9.375 1 95.12 51 LEU B N 1
ATOM 1327 C CA . LEU B 1 51 ? 3.074 6.645 9.062 1 95.12 51 LEU B CA 1
ATOM 1328 C C . LEU B 1 51 ? 1.86 6.742 9.984 1 95.12 51 LEU B C 1
ATOM 1330 O O . LEU B 1 51 ? 1.643 7.77 10.625 1 95.12 51 LEU B O 1
ATOM 1334 N N . ASN B 1 52 ? 1.122 5.641 10.047 1 94.94 52 ASN B N 1
ATOM 1335 C CA . ASN B 1 52 ? -0.111 5.629 10.828 1 94.94 52 ASN B CA 1
ATOM 1336 C C . ASN B 1 52 ? 0.171 5.668 12.32 1 94.94 52 ASN B C 1
ATOM 1338 O O . ASN B 1 52 ? -0.573 6.289 13.086 1 94.94 52 ASN B O 1
ATOM 1342 N N . TRP B 1 53 ? 1.233 5.02 12.742 1 94.44 53 TRP B N 1
ATOM 1343 C CA . TRP B 1 53 ? 1.608 5.039 14.156 1 94.44 53 TRP B CA 1
ATOM 1344 C C . TRP B 1 53 ? 1.971 6.449 14.602 1 94.44 53 TRP B C 1
ATOM 1346 O O . TRP B 1 53 ? 1.521 6.906 15.656 1 94.44 53 TRP B O 1
ATOM 1356 N N . MET B 1 54 ? 2.738 7.145 13.812 1 90.25 54 MET B N 1
ATOM 1357 C CA . MET B 1 54 ? 3.193 8.484 14.172 1 90.25 54 MET B CA 1
ATOM 1358 C C . MET B 1 54 ? 2.059 9.5 14.039 1 90.25 54 MET B C 1
ATOM 1360 O O . MET B 1 54 ? 2.055 10.523 14.727 1 90.25 54 MET B O 1
ATOM 1364 N N . ALA B 1 55 ? 1.19 9.211 13.25 1 87.69 55 ALA B N 1
ATOM 1365 C CA . ALA B 1 55 ? 0.103 10.156 13.008 1 87.69 55 ALA B CA 1
ATOM 1366 C C . ALA B 1 55 ? -1.072 9.891 13.945 1 87.69 55 ALA B C 1
ATOM 1368 O O . ALA B 1 55 ? -2.047 10.648 13.953 1 87.69 55 ALA B O 1
ATOM 1369 N N . LYS B 1 56 ? -0.757 8.797 14.734 1 85.31 56 LYS B N 1
ATOM 1370 C CA . LYS B 1 56 ? -1.853 8.422 15.617 1 85.31 56 LYS B CA 1
ATOM 1371 C C . LYS B 1 56 ? -2.08 9.492 16.688 1 85.31 56 LYS B C 1
ATOM 1373 O O . LYS B 1 56 ? -1.127 9.992 17.281 1 85.31 56 LYS B O 1
ATOM 1378 N N . GLY B 1 57 ? -3.072 10.242 16.812 1 77.44 57 GLY B N 1
ATOM 1379 C CA . GLY B 1 57 ? -3.396 11.281 17.781 1 77.44 57 GLY B CA 1
ATOM 1380 C C . GLY B 1 57 ? -3.471 12.664 17.172 1 77.44 57 GLY B C 1
ATOM 1381 O O . GLY B 1 57 ? -3.895 13.617 17.828 1 77.44 57 GLY B O 1
ATOM 1382 N N . SER B 1 58 ? -2.785 12.664 16.047 1 72.75 58 SER B N 1
ATOM 1383 C CA . SER B 1 58 ? -2.863 13.969 15.391 1 72.75 58 SER B CA 1
ATOM 1384 C C . SER B 1 58 ? -4.285 14.266 14.93 1 72.75 58 SER B C 1
ATOM 1386 O O . SER B 1 58 ? -5.082 13.352 14.711 1 72.75 58 SER B O 1
ATOM 1388 N N . ILE B 1 59 ? -4.641 15.508 15.328 1 61.5 59 ILE B N 1
ATOM 1389 C CA . ILE B 1 59 ? -5.977 15.914 14.898 1 61.5 59 ILE B CA 1
ATOM 1390 C C . ILE B 1 59 ? -6.105 15.75 13.391 1 61.5 59 ILE B C 1
ATOM 1392 O O . ILE B 1 59 ? -5.336 16.328 12.625 1 61.5 59 ILE B O 1
ATOM 1396 N N . ILE B 1 60 ? -6.984 14.781 13.07 1 58 60 ILE B N 1
ATOM 1397 C CA . ILE B 1 60 ? -7.355 14.531 11.688 1 58 60 ILE B CA 1
ATOM 1398 C C . ILE B 1 60 ? -8.234 15.672 11.18 1 58 60 ILE B C 1
ATOM 1400 O O . ILE B 1 60 ? -9.172 16.094 11.859 1 58 60 ILE B O 1
ATOM 1404 N N . GLY B 1 61 ? -7.848 16.531 10.305 1 56.78 61 GLY B N 1
ATOM 1405 C CA . GLY B 1 61 ? -8.625 17.625 9.742 1 56.78 61 GLY B CA 1
ATOM 1406 C C . GLY B 1 61 ? -7.793 18.859 9.461 1 56.78 61 GLY B C 1
ATOM 1407 O O . GLY B 1 61 ? -8.234 19.766 8.75 1 56.78 61 GLY B O 1
ATOM 1408 N N . GLY B 1 62 ? -6.625 18.75 10 1 59.16 62 GLY B N 1
ATOM 1409 C CA . GLY B 1 62 ? -5.812 19.891 9.617 1 59.16 62 GLY B CA 1
ATOM 1410 C C . GLY B 1 62 ? -5.059 19.672 8.312 1 59.16 62 GLY B C 1
ATOM 1411 O O . GLY B 1 62 ? -5.129 18.594 7.719 1 59.16 62 GLY B O 1
ATOM 1412 N N . ILE B 1 63 ? -4.734 20.75 7.652 1 65.06 63 ILE B N 1
ATOM 1413 C CA . ILE B 1 63 ? -4.074 20.766 6.352 1 65.06 63 ILE B CA 1
ATOM 1414 C C . ILE B 1 63 ? -2.908 19.781 6.359 1 65.06 63 ILE B C 1
ATOM 1416 O O . ILE B 1 63 ? -2.508 19.281 5.305 1 65.06 63 ILE B O 1
ATOM 1420 N N . TYR B 1 64 ? -2.504 19.406 7.586 1 65.31 64 TYR B N 1
ATOM 1421 C CA . TYR B 1 64 ? -1.303 18.578 7.633 1 65.31 64 TYR B CA 1
ATOM 1422 C C . TYR B 1 64 ? -1.66 17.094 7.664 1 65.31 64 TYR B C 1
ATOM 1424 O O . TYR B 1 64 ? -0.887 16.25 7.199 1 65.31 64 TYR B O 1
ATOM 1432 N N . ASN B 1 65 ? -2.881 16.797 8.078 1 78.88 65 ASN B N 1
ATOM 1433 C CA . ASN B 1 65 ? -3.258 15.383 8.195 1 78.88 65 ASN B CA 1
ATOM 1434 C C . ASN B 1 65 ? -4.031 14.914 6.961 1 78.88 65 ASN B C 1
ATOM 1436 O O . ASN B 1 65 ? -4.191 13.711 6.75 1 78.88 65 ASN B O 1
ATOM 1440 N N . LYS B 1 66 ? -4.32 15.781 6.098 1 87.25 66 LYS B N 1
ATOM 1441 C CA . LYS B 1 66 ? -5.09 15.438 4.906 1 87.25 66 LYS B CA 1
ATOM 1442 C C . LYS B 1 66 ? -4.297 14.516 3.982 1 87.25 66 LYS B C 1
ATOM 1444 O O . LYS B 1 66 ? -4.828 13.531 3.475 1 87.25 66 LYS B O 1
ATOM 1449 N N . PRO B 1 67 ? -3.006 14.773 3.785 1 90.44 67 PRO B N 1
ATOM 1450 C CA . PRO B 1 67 ? -2.229 13.852 2.947 1 90.44 67 PRO B CA 1
ATOM 1451 C C . PRO B 1 67 ? -2.186 12.438 3.508 1 90.44 67 PRO B C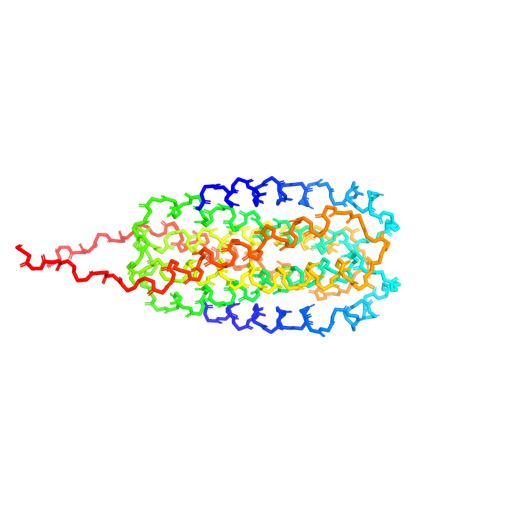 1
ATOM 1453 O O . PRO B 1 67 ? -2.219 11.461 2.746 1 90.44 67 PRO B O 1
ATOM 1456 N N . ILE B 1 68 ? -2.137 12.289 4.746 1 92.62 68 ILE B N 1
ATOM 1457 C CA . ILE B 1 68 ? -2.043 10.984 5.391 1 92.62 68 ILE B CA 1
ATOM 1458 C C . ILE B 1 68 ? -3.367 10.234 5.238 1 92.62 68 ILE B C 1
ATOM 1460 O O . ILE B 1 68 ? -3.383 9.055 4.883 1 92.62 68 ILE B O 1
ATOM 1464 N N . ALA B 1 69 ? -4.488 10.969 5.48 1 92.25 69 ALA B N 1
ATOM 1465 C CA . ALA B 1 69 ? -5.805 10.359 5.305 1 92.25 69 ALA B CA 1
ATOM 1466 C C . ALA B 1 69 ? -6.02 9.93 3.855 1 92.25 69 ALA B C 1
ATOM 1468 O O . ALA B 1 69 ? -6.574 8.859 3.594 1 92.25 69 ALA B O 1
ATOM 1469 N N . LEU B 1 70 ? -5.602 10.742 2.969 1 94 70 LEU B N 1
ATOM 1470 C CA . LEU B 1 70 ? -5.77 10.438 1.553 1 94 70 LEU B CA 1
ATOM 1471 C C . LEU B 1 70 ? -4.938 9.219 1.158 1 94 70 LEU B C 1
ATOM 1473 O O . LEU B 1 70 ? -5.387 8.391 0.363 1 94 70 LEU B O 1
ATOM 1477 N N . ALA B 1 71 ? -3.709 9.18 1.661 1 96.19 71 ALA B N 1
ATOM 1478 C CA . ALA B 1 71 ? -2.861 8.031 1.371 1 96.19 71 ALA B CA 1
ATOM 1479 C C . ALA B 1 71 ? -3.514 6.734 1.847 1 96.19 71 ALA B C 1
ATOM 1481 O O . ALA B 1 71 ? -3.555 5.746 1.111 1 96.19 71 ALA B O 1
ATOM 1482 N N . ASN B 1 72 ? -4.059 6.73 2.992 1 97 72 ASN B N 1
ATOM 1483 C CA . ASN B 1 72 ? -4.738 5.551 3.514 1 97 72 ASN B CA 1
ATOM 1484 C C . ASN B 1 72 ? -5.992 5.227 2.707 1 97 72 ASN B C 1
ATOM 1486 O O . ASN B 1 72 ? -6.211 4.078 2.324 1 97 72 ASN B O 1
ATOM 1490 N N . LEU B 1 73 ? -6.805 6.23 2.463 1 97.06 73 LEU B N 1
ATOM 1491 C CA . LEU B 1 73 ? -8 6.02 1.655 1 97.06 73 LEU B CA 1
ATOM 1492 C C . LEU B 1 73 ? -7.645 5.383 0.315 1 97.06 73 LEU B C 1
ATOM 1494 O O . LEU B 1 73 ? -8.273 4.406 -0.098 1 97.06 73 LEU B O 1
ATOM 1498 N N . THR B 1 74 ? -6.676 5.941 -0.346 1 98.31 74 THR B N 1
ATOM 1499 C CA . THR B 1 74 ? -6.262 5.469 -1.662 1 98.31 74 THR B CA 1
ATOM 1500 C C . THR B 1 74 ? -5.82 4.008 -1.598 1 98.31 74 THR B C 1
ATOM 1502 O O . THR B 1 74 ? -6.266 3.184 -2.4 1 98.31 74 THR B O 1
ATOM 1505 N N . HIS B 1 75 ? -4.957 3.633 -0.636 1 98.69 75 HIS B N 1
ATOM 1506 C CA . HIS B 1 75 ? -4.465 2.262 -0.538 1 98.69 75 HIS B CA 1
ATOM 1507 C C . HIS B 1 75 ? -5.605 1.289 -0.246 1 98.69 75 HIS B C 1
ATOM 1509 O O . HIS B 1 75 ? -5.723 0.251 -0.901 1 98.69 75 HIS B O 1
ATOM 1515 N N . PHE B 1 76 ? -6.41 1.633 0.688 1 98.69 76 PHE B N 1
ATOM 1516 C CA . PHE B 1 76 ? -7.469 0.717 1.098 1 98.69 76 PHE B CA 1
ATOM 1517 C C . PHE B 1 76 ? -8.531 0.599 0.015 1 98.69 76 PHE B C 1
ATOM 1519 O O . PHE B 1 76 ? -9.109 -0.472 -0.182 1 98.69 76 PHE B O 1
ATOM 1526 N N . PHE B 1 77 ? -8.812 1.646 -0.659 1 98.44 77 PHE B N 1
ATOM 1527 C CA . PHE B 1 77 ? -9.828 1.589 -1.706 1 98.44 77 PHE B CA 1
ATOM 1528 C C . PHE B 1 77 ? -9.344 0.751 -2.883 1 98.44 77 PHE B C 1
ATOM 1530 O O . PHE B 1 77 ? -10 -0.217 -3.275 1 98.44 77 PHE B O 1
ATOM 1537 N N . ILE B 1 78 ? -8.156 1.098 -3.416 1 98.62 78 ILE B N 1
ATOM 1538 C CA . ILE B 1 78 ? -7.617 0.382 -4.566 1 98.62 78 ILE B CA 1
ATOM 1539 C C . ILE B 1 78 ? -7.312 -1.062 -4.18 1 98.62 78 ILE B C 1
ATOM 1541 O O . ILE B 1 78 ? -7.668 -1.995 -4.902 1 98.62 78 ILE B O 1
ATOM 1545 N N . GLY B 1 79 ? -6.648 -1.277 -3.031 1 98.25 79 GLY B N 1
ATOM 1546 C CA . GLY B 1 79 ? -6.363 -2.621 -2.561 1 98.25 79 GLY B CA 1
ATOM 1547 C C . GLY B 1 79 ? -7.609 -3.43 -2.262 1 98.25 79 GLY B C 1
ATOM 1548 O O . GLY B 1 79 ? -7.656 -4.633 -2.52 1 98.25 79 GLY B O 1
ATOM 1549 N N . GLY B 1 80 ? -8.633 -2.758 -1.704 1 98.12 80 GLY B N 1
ATOM 1550 C CA . GLY B 1 80 ? -9.898 -3.428 -1.437 1 98.12 80 GLY B CA 1
ATOM 1551 C C . GLY B 1 80 ? -10.602 -3.902 -2.695 1 98.12 80 GLY B C 1
ATOM 1552 O O . GLY B 1 80 ? -11.148 -5.008 -2.729 1 98.12 80 GLY B O 1
ATOM 1553 N N . MET B 1 81 ? -10.562 -3.082 -3.678 1 97.88 81 MET B N 1
ATOM 1554 C CA . MET B 1 81 ? -11.156 -3.471 -4.953 1 97.88 81 MET B CA 1
ATOM 1555 C C . MET B 1 81 ? -10.422 -4.66 -5.559 1 97.88 81 MET B C 1
ATOM 1557 O O . MET B 1 81 ? -11.047 -5.59 -6.07 1 97.88 81 MET B O 1
ATOM 1561 N N . ALA B 1 82 ? -9.133 -4.641 -5.512 1 97.38 82 ALA B N 1
ATOM 1562 C CA . ALA B 1 82 ? -8.328 -5.738 -6.039 1 97.38 82 ALA B CA 1
ATOM 1563 C C . ALA B 1 82 ? -8.617 -7.035 -5.293 1 97.38 82 ALA B C 1
ATOM 1565 O O . ALA B 1 82 ? -8.805 -8.086 -5.91 1 97.38 82 ALA B O 1
ATOM 1566 N N . LEU B 1 83 ? -8.641 -6.945 -4.004 1 96.88 83 LEU B N 1
ATOM 1567 C CA . LEU B 1 83 ? -8.922 -8.109 -3.172 1 96.88 83 LEU B CA 1
ATOM 1568 C C . LEU B 1 83 ? -10.312 -8.656 -3.451 1 96.88 83 LEU B C 1
ATOM 1570 O O . LEU B 1 83 ? -10.5 -9.867 -3.59 1 96.88 83 LEU B O 1
ATOM 1574 N N . SER B 1 84 ? -11.273 -7.754 -3.531 1 96.31 84 SER B N 1
ATOM 1575 C CA . SER B 1 84 ? -12.648 -8.164 -3.787 1 96.31 84 SER B CA 1
ATOM 1576 C C . SER B 1 84 ? -12.789 -8.805 -5.164 1 96.31 84 SER B C 1
ATOM 1578 O O . SER B 1 84 ? -13.422 -9.852 -5.309 1 96.31 84 SER B O 1
ATOM 1580 N N . LYS B 1 85 ? -12.234 -8.133 -6.102 1 95.25 85 LYS B N 1
ATOM 1581 C CA . LYS B 1 85 ? -12.266 -8.695 -7.449 1 95.25 85 LYS B CA 1
ATOM 1582 C C . LYS B 1 85 ? -11.648 -10.086 -7.473 1 95.25 85 LYS B C 1
ATOM 1584 O O . LYS B 1 85 ? -12.188 -11 -8.094 1 95.25 85 LYS B O 1
ATOM 1589 N N . ALA B 1 86 ? -10.453 -10.266 -6.871 1 93.38 86 ALA B N 1
ATOM 1590 C CA . ALA B 1 86 ? -9.781 -11.562 -6.824 1 93.38 86 ALA B CA 1
ATOM 1591 C C . ALA B 1 86 ? -10.648 -12.617 -6.145 1 93.38 86 ALA B C 1
ATOM 1593 O O . ALA B 1 86 ? -10.742 -13.75 -6.613 1 93.38 86 ALA B O 1
ATOM 1594 N N . ALA B 1 87 ? -11.273 -12.227 -5.055 1 92.44 87 ALA B N 1
ATOM 1595 C CA . ALA B 1 87 ? -12.094 -13.156 -4.285 1 92.44 87 ALA B CA 1
ATOM 1596 C C . ALA B 1 87 ? -13.32 -13.594 -5.078 1 92.44 87 ALA B C 1
ATOM 1598 O O . ALA B 1 87 ? -13.727 -14.758 -5.016 1 92.44 87 ALA B O 1
ATOM 1599 N N . PHE B 1 88 ? -13.883 -12.727 -5.852 1 92.69 88 PHE B N 1
ATOM 1600 C CA . PHE B 1 88 ? -15.109 -13.023 -6.574 1 92.69 88 PHE B CA 1
ATOM 1601 C C . PHE B 1 88 ? -14.812 -13.711 -7.902 1 92.69 88 PHE B C 1
ATOM 1603 O O . PHE B 1 88 ? -15.625 -14.484 -8.406 1 92.69 88 PHE B O 1
ATOM 1610 N N . SER B 1 89 ? -13.664 -13.438 -8.453 1 89.38 89 SER B N 1
ATOM 1611 C CA . SER B 1 89 ? -13.352 -13.953 -9.781 1 89.38 89 SER B CA 1
ATOM 1612 C C . SER B 1 89 ? -12.656 -15.305 -9.703 1 89.38 89 SER B C 1
ATOM 1614 O O . SER B 1 89 ? -12.594 -16.031 -10.695 1 89.38 89 SER B O 1
ATOM 1616 N N . ASN B 1 90 ? -12.086 -15.562 -8.586 1 81.94 90 ASN B N 1
ATOM 1617 C CA . ASN B 1 90 ? -11.289 -16.781 -8.469 1 81.94 90 ASN B CA 1
ATOM 1618 C C . ASN B 1 90 ? -11.695 -17.609 -7.254 1 81.94 90 ASN B C 1
ATOM 1620 O O . ASN B 1 90 ? -11.461 -17.203 -6.117 1 81.94 90 ASN B O 1
ATOM 1624 N N . ASN B 1 91 ? -12.133 -18.703 -7.57 1 79.31 91 ASN B N 1
ATOM 1625 C CA . ASN B 1 91 ? -12.617 -19.578 -6.508 1 79.31 91 ASN B CA 1
ATOM 1626 C C . ASN B 1 91 ? -11.477 -20.391 -5.895 1 79.31 91 ASN B C 1
ATOM 1628 O O . ASN B 1 91 ? -11.672 -21.062 -4.887 1 79.31 91 ASN B O 1
ATOM 1632 N N . THR B 1 92 ? -10.289 -20.297 -6.422 1 83.38 92 THR B N 1
ATOM 1633 C CA . THR B 1 92 ? -9.188 -21.094 -5.906 1 83.38 92 THR B CA 1
ATOM 1634 C C . THR B 1 92 ? -8.469 -20.359 -4.777 1 83.38 92 THR B C 1
ATOM 1636 O O . THR B 1 92 ? -7.711 -20.969 -4.016 1 83.38 92 THR B O 1
ATOM 1639 N N . LEU B 1 93 ? -8.742 -19.125 -4.605 1 85.56 93 LEU B N 1
ATOM 1640 C CA . LEU B 1 93 ? -8.102 -18.359 -3.537 1 85.56 93 LEU B CA 1
ATOM 1641 C C . LEU B 1 93 ? -8.789 -18.625 -2.201 1 85.56 93 LEU B C 1
ATOM 1643 O O . LEU B 1 93 ? -10 -18.844 -2.154 1 85.56 93 LEU B O 1
ATOM 1647 N N . PRO B 1 94 ? -8.008 -18.641 -1.1 1 87.81 94 PRO B N 1
ATOM 1648 C CA . PRO B 1 94 ? -8.578 -18.891 0.226 1 87.81 94 PRO B CA 1
ATOM 1649 C C . PRO B 1 94 ? -9.594 -17.844 0.645 1 87.81 94 PRO B C 1
ATOM 1651 O O . PRO B 1 94 ? -9.547 -16.703 0.164 1 87.81 94 PRO B O 1
ATOM 1654 N N . ILE B 1 95 ? -10.547 -18.141 1.563 1 90.75 95 ILE B N 1
ATOM 1655 C CA . ILE B 1 95 ? -11.648 -17.312 2.029 1 90.75 95 ILE B CA 1
ATOM 1656 C C . ILE B 1 95 ? -11.086 -16.031 2.674 1 90.75 95 ILE B C 1
ATOM 1658 O O . ILE B 1 95 ? -11.719 -14.984 2.627 1 90.75 95 ILE B O 1
ATOM 1662 N N . ILE B 1 96 ? -9.867 -16.094 3.186 1 91.81 96 ILE B N 1
ATOM 1663 C CA . ILE B 1 96 ? -9.258 -14.969 3.887 1 91.81 96 ILE B CA 1
ATOM 1664 C C . ILE B 1 96 ? -9.078 -13.797 2.93 1 91.81 96 ILE B C 1
ATOM 1666 O O . ILE B 1 96 ? -9.102 -12.633 3.35 1 91.81 96 ILE B O 1
ATOM 1670 N N . VAL B 1 97 ? -8.914 -14.07 1.615 1 92.81 97 VAL B N 1
ATOM 1671 C CA . VAL B 1 97 ? -8.766 -13.016 0.618 1 92.81 97 VAL B CA 1
ATOM 1672 C C . VAL B 1 97 ? -10.039 -12.172 0.572 1 92.81 97 VAL B C 1
ATOM 1674 O O . VAL B 1 97 ? -9.969 -10.938 0.546 1 92.81 97 VAL B O 1
ATOM 1677 N N . GLY B 1 98 ? -11.18 -12.844 0.642 1 94.62 98 GLY B N 1
ATOM 1678 C CA . GLY B 1 98 ? -12.445 -12.133 0.68 1 94.62 98 GLY B CA 1
ATOM 1679 C C . GLY B 1 98 ? -12.656 -11.359 1.969 1 94.62 98 GLY B C 1
ATOM 1680 O O . GLY B 1 98 ? -13.148 -10.227 1.948 1 94.62 98 GLY B O 1
ATOM 1681 N N . VAL B 1 99 ? -12.328 -11.898 3.064 1 95.44 99 VAL B N 1
ATOM 1682 C CA . VAL B 1 99 ? -12.461 -11.258 4.367 1 95.44 99 VAL B CA 1
ATOM 1683 C C . VAL B 1 99 ? -11.594 -10 4.418 1 95.44 99 VAL B C 1
ATOM 1685 O O . VAL B 1 99 ? -12.047 -8.945 4.859 1 95.44 99 VAL B O 1
ATOM 1688 N N . LEU B 1 100 ? -10.344 -10.148 3.914 1 95.25 100 LEU B N 1
ATOM 1689 C CA . LEU B 1 100 ? -9.453 -9 3.854 1 95.25 100 LEU B CA 1
ATOM 1690 C C . LEU B 1 100 ? -10.008 -7.922 2.932 1 95.25 100 LEU B C 1
ATOM 1692 O O . LEU B 1 100 ? -9.898 -6.73 3.225 1 95.25 100 LEU B O 1
ATOM 1696 N N . GLY B 1 101 ? -10.562 -8.414 1.789 1 96.69 101 GLY B N 1
ATOM 1697 C CA . GLY B 1 101 ? -11.203 -7.453 0.899 1 96.69 101 GLY B CA 1
ATOM 1698 C C . GLY B 1 101 ? -12.297 -6.648 1.574 1 96.69 101 GLY B C 1
ATOM 1699 O O . GLY B 1 101 ? -12.344 -5.422 1.446 1 96.69 101 GLY B O 1
ATOM 1700 N N . GLY B 1 102 ? -13.172 -7.352 2.328 1 97.12 102 GLY B N 1
ATOM 1701 C CA . GLY B 1 102 ? -14.195 -6.664 3.094 1 97.12 102 GLY B CA 1
ATOM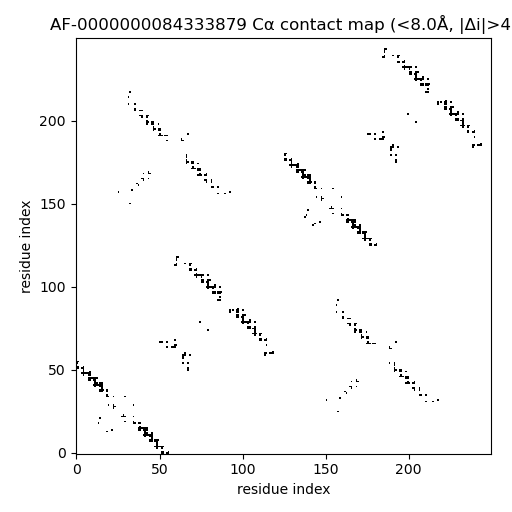 1702 C C . GLY B 1 102 ? -13.633 -5.695 4.117 1 97.12 102 GLY B C 1
ATOM 1703 O O . GLY B 1 102 ? -14.102 -4.562 4.23 1 97.12 102 GLY B O 1
ATOM 1704 N N . PHE B 1 103 ? -12.664 -6.125 4.859 1 97.12 103 PHE B N 1
ATOM 1705 C CA . PHE B 1 103 ? -12 -5.281 5.848 1 97.12 103 PHE B CA 1
ATOM 1706 C C . PHE B 1 103 ? -11.414 -4.035 5.195 1 97.12 103 PHE B C 1
ATOM 1708 O O . PHE B 1 103 ? -11.57 -2.928 5.711 1 97.12 103 PHE B O 1
ATOM 1715 N N . TYR B 1 104 ? -10.734 -4.152 4.043 1 98.38 104 TYR B N 1
ATOM 1716 C CA . TYR B 1 104 ? -10.133 -3.045 3.312 1 98.38 104 TYR B CA 1
ATOM 1717 C C . TYR B 1 104 ? -11.188 -2.031 2.887 1 98.38 104 TYR B C 1
ATOM 1719 O O . TYR B 1 104 ? -10.992 -0.823 3.025 1 98.38 104 TYR B O 1
ATOM 1727 N N . LEU B 1 105 ? -12.273 -2.535 2.439 1 98.12 105 LEU B N 1
ATOM 1728 C CA . LEU B 1 105 ? -13.32 -1.633 1.965 1 98.12 105 LEU B CA 1
ATOM 1729 C C . LEU B 1 105 ? -13.953 -0.878 3.127 1 98.12 105 LEU B C 1
ATOM 1731 O O . LEU B 1 105 ? -14.32 0.291 2.988 1 98.12 105 LEU B O 1
ATOM 1735 N N . VAL B 1 106 ? -14.109 -1.534 4.246 1 98.06 106 VAL B N 1
ATOM 1736 C CA . VAL B 1 106 ? -14.602 -0.845 5.434 1 98.06 106 VAL B CA 1
ATOM 1737 C C . VAL B 1 106 ? -13.617 0.253 5.84 1 98.06 106 VAL B C 1
ATOM 1739 O O . VAL B 1 106 ? -14.023 1.378 6.137 1 98.06 106 VAL B O 1
ATOM 1742 N N . CYS B 1 107 ? -12.344 -0.053 5.859 1 97.75 107 CYS B N 1
ATOM 1743 C CA . CYS B 1 107 ? -11.328 0.946 6.168 1 97.75 107 CYS B CA 1
ATOM 1744 C C . CYS B 1 107 ? -11.375 2.1 5.172 1 97.75 107 CYS B C 1
ATOM 1746 O O . CYS B 1 107 ? -11.258 3.264 5.559 1 97.75 107 CYS B O 1
ATOM 1748 N N . ALA B 1 108 ? -11.539 1.715 3.854 1 97.62 108 ALA B N 1
ATOM 1749 C CA . ALA B 1 108 ? -11.641 2.756 2.834 1 97.62 108 ALA B CA 1
ATOM 1750 C C . ALA B 1 108 ? -12.797 3.705 3.137 1 97.62 108 ALA B C 1
ATOM 1752 O O . ALA B 1 108 ? -12.656 4.926 3.021 1 97.62 108 ALA B O 1
ATOM 1753 N N . LEU B 1 109 ? -13.914 3.172 3.541 1 96.94 109 LEU B N 1
ATOM 1754 C CA . LEU B 1 109 ? -15.078 3.988 3.877 1 96.94 109 LEU B CA 1
ATOM 1755 C C . LEU B 1 109 ? -14.781 4.887 5.074 1 96.94 109 LEU B C 1
ATOM 1757 O O . LEU B 1 109 ? -15.148 6.062 5.078 1 96.94 109 LEU B O 1
ATOM 1761 N N . ILE B 1 110 ? -14.18 4.344 6.129 1 94.62 110 ILE B N 1
ATOM 1762 C CA . ILE B 1 110 ? -13.836 5.098 7.328 1 94.62 110 ILE B CA 1
ATOM 1763 C C . ILE B 1 110 ? -12.914 6.254 6.965 1 94.62 110 ILE B C 1
ATOM 1765 O O . ILE B 1 110 ? -13.141 7.395 7.379 1 94.62 110 ILE B O 1
ATOM 1769 N N . PHE B 1 111 ? -11.891 6.09 6.117 1 94.12 111 PHE B N 1
ATOM 1770 C CA . PHE B 1 111 ? -10.953 7.141 5.746 1 94.12 111 PHE B CA 1
ATOM 1771 C C . PHE B 1 111 ? -11.609 8.156 4.816 1 94.12 111 PHE B C 1
ATOM 1773 O O . PHE B 1 111 ? -11.273 9.336 4.844 1 94.12 111 PHE B O 1
ATOM 1780 N N . TRP B 1 112 ? -12.602 7.562 4.031 1 92.94 112 TRP B N 1
ATOM 1781 C CA . TRP B 1 112 ? -13.383 8.484 3.211 1 92.94 112 TRP B CA 1
ATOM 1782 C C . TRP B 1 112 ? -14.172 9.453 4.086 1 92.94 112 TRP B C 1
ATOM 1784 O O . TRP B 1 112 ? -14.211 10.656 3.816 1 92.94 112 TRP B O 1
ATOM 1794 N N . LEU B 1 113 ? -14.68 9.031 5.141 1 89.25 113 LEU B N 1
ATOM 1795 C CA . LEU B 1 113 ? -15.453 9.859 6.07 1 89.25 113 LEU B CA 1
ATOM 1796 C C . LEU B 1 113 ? -14.539 10.828 6.812 1 89.25 113 LEU B C 1
ATOM 1798 O O . LEU B 1 113 ? -14.914 11.984 7.043 1 89.25 113 LEU B O 1
ATOM 1802 N N . ILE B 1 114 ? -13.43 10.328 7.184 1 83.38 114 ILE B N 1
ATOM 1803 C CA . ILE B 1 114 ? -12.445 11.172 7.855 1 83.38 114 ILE B CA 1
ATOM 1804 C C . ILE B 1 114 ? -12.023 12.305 6.93 1 83.38 114 ILE B C 1
ATOM 1806 O O . ILE B 1 114 ? -11.93 13.461 7.359 1 83.38 114 ILE B O 1
ATOM 1810 N N . MET B 1 115 ? -11.781 12.047 5.691 1 83.12 115 MET B N 1
ATOM 1811 C CA . MET B 1 115 ? -11.328 13.031 4.711 1 83.12 115 MET B CA 1
ATOM 1812 C C . MET B 1 115 ? -12.43 14.039 4.406 1 83.12 115 MET B C 1
ATOM 1814 O O . MET B 1 115 ? -12.148 15.203 4.109 1 83.12 115 MET B O 1
ATOM 1818 N N . SER B 1 116 ? -13.617 13.625 4.504 1 80.62 116 SER B N 1
ATOM 1819 C CA . SER B 1 116 ? -14.75 14.477 4.141 1 80.62 116 SER B CA 1
ATOM 1820 C C . SER B 1 116 ? -15.141 15.398 5.285 1 80.62 116 SER B C 1
ATOM 1822 O O . SER B 1 116 ? -15.891 16.359 5.09 1 80.62 116 SER B O 1
ATOM 1824 N N . LYS B 1 117 ? -14.727 14.961 6.434 1 70.38 117 LYS B N 1
ATOM 1825 C CA . LYS B 1 117 ? -15.117 15.797 7.562 1 70.38 117 LYS B CA 1
ATOM 1826 C C . LYS B 1 117 ? -14.352 17.125 7.562 1 70.38 117 LYS B C 1
ATOM 1828 O O . LYS B 1 117 ? -13.125 17.125 7.422 1 70.38 117 LYS B O 1
ATOM 1833 N N . HIS B 1 118 ? -14.797 18.156 6.938 1 58.69 118 HIS B N 1
ATOM 1834 C CA . HIS B 1 118 ? -14.344 19.547 6.984 1 58.69 118 HIS B CA 1
ATOM 1835 C C . HIS B 1 118 ? -14.039 19.984 8.414 1 58.69 118 HIS B C 1
ATOM 1837 O O . HIS B 1 118 ? -14.664 19.484 9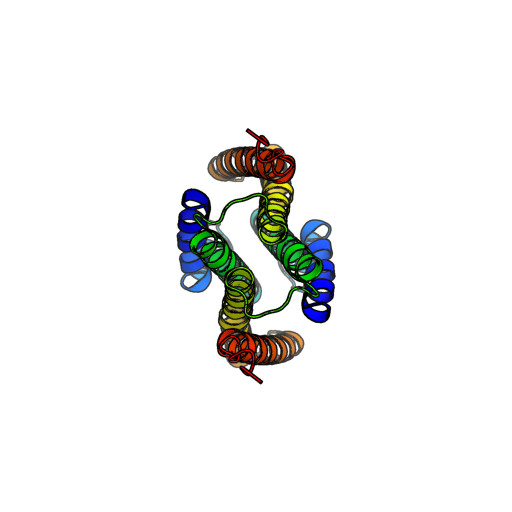.359 1 58.69 118 HIS B O 1
ATOM 1843 N N . PRO B 1 119 ? -12.781 20.422 8.797 1 53.25 119 PRO B N 1
ATOM 1844 C CA . PRO B 1 119 ? -12.602 20.984 10.141 1 53.25 119 PRO B CA 1
ATOM 1845 C C . PRO B 1 119 ? -13.844 21.719 10.641 1 53.25 119 PRO B C 1
ATOM 1847 O O . PRO B 1 119 ? -14.43 22.516 9.906 1 53.25 119 PRO B O 1
ATOM 1850 N N . GLY B 1 120 ? -14.719 21 11.195 1 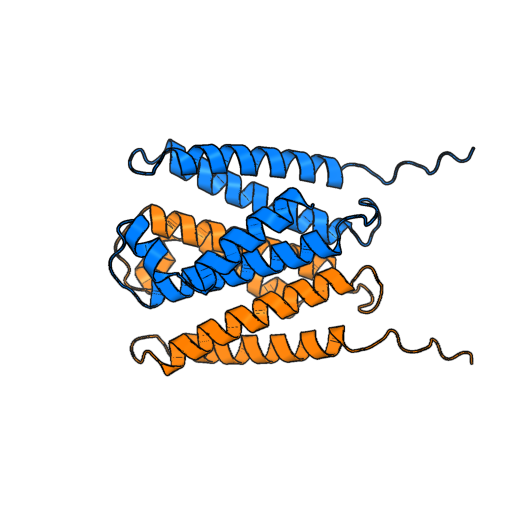45.53 120 GLY B N 1
ATOM 1851 C CA . GLY B 1 120 ? -15.852 21.734 11.727 1 45.53 120 GLY B CA 1
ATOM 1852 C C . GLY B 1 120 ? -15.484 23.141 12.18 1 45.53 120 GLY B C 1
ATOM 1853 O O . GLY B 1 120 ? -14.312 23.422 12.453 1 45.53 120 GLY B O 1
ATOM 1854 N N . LYS B 1 121 ? -16.188 24.172 11.766 1 45.66 121 LYS B N 1
ATOM 1855 C CA . LYS B 1 121 ? -16.172 25.531 12.312 1 45.66 121 LYS B CA 1
ATOM 1856 C C . LYS B 1 121 ? -15.852 25.516 13.797 1 45.66 121 LYS B C 1
ATOM 1858 O O . LYS B 1 121 ? -16.547 24.875 14.586 1 45.66 121 LYS B O 1
ATOM 1863 N N . GLU B 1 122 ? -14.633 25.391 14.391 1 42.91 122 GLU B N 1
ATOM 1864 C CA . GLU B 1 122 ? -14.57 25.922 15.75 1 42.91 122 GLU B CA 1
ATOM 1865 C C . GLU B 1 122 ? -15.734 26.875 16.016 1 42.91 122 GLU B C 1
ATOM 1867 O O . GLU B 1 122 ? -15.938 27.844 15.281 1 42.91 122 GLU B O 1
ATOM 1872 N N . SER B 1 123 ? -16.859 26.375 16.453 1 39.31 123 SER B N 1
ATOM 1873 C CA . SER B 1 123 ? -17.969 27.188 16.922 1 39.31 123 SER B CA 1
ATOM 1874 C C . SER B 1 123 ? -17.484 28.484 17.562 1 39.31 123 SER B C 1
ATOM 1876 O O . SER B 1 123 ? -16.703 28.469 18.516 1 39.31 123 SER B O 1
ATOM 1878 N N . ALA B 1 124 ? -17.406 29.531 16.812 1 41.22 124 ALA B N 1
ATOM 1879 C CA . ALA B 1 124 ? -17.391 30.844 17.453 1 41.22 124 ALA B CA 1
ATOM 1880 C C . ALA B 1 124 ? -18.281 30.859 18.688 1 41.22 124 ALA B C 1
ATOM 1882 O O . ALA B 1 124 ? -19.172 31.703 18.812 1 41.22 124 ALA B O 1
ATOM 1883 N N . ASP B 1 125 ? -18.438 29.844 19.531 1 32.94 125 ASP B N 1
ATOM 1884 C CA . ASP B 1 125 ? -19.031 30.312 20.781 1 32.94 125 ASP B CA 1
ATOM 1885 C C . ASP B 1 125 ? -18.031 31.125 21.594 1 32.94 125 ASP B C 1
ATOM 1887 O O . ASP B 1 125 ? -16.828 30.812 21.625 1 32.94 125 ASP B O 1
#

Sequence (250 aa):
MTVTAILFAIIGIFLTFAPDYVMTLLGISPNKGIELILQLLGAAYYAFAMLNWMAKGSIIGGIYNKPIALANLTHFFIGGMALSKAAFSNNTLPIIVGVLGGFYLVCALIFWLIMSKHPGKESADMTVTAILFAIIGIFLTFAPDYVMTLLGISPNKGIELILQLLGAAYYAFAMLNWMAKGSIIGGIYNKPIALANLTHFFIGGMALSKAAFSNNTLPIIVGVLGGFYLVCALIFWLIMSKHPGKESAD